Protein AF-Q36098-F1 (afdb_monomer_lite)

Radius of gyration: 18.79 Å; chains: 1; bounding box: 52×43×44 Å

Structure (mmCIF, N/CA/C/O backbone):
data_AF-Q36098-F1
#
_entry.id   AF-Q36098-F1
#
loop_
_atom_site.group_PDB
_atom_site.id
_atom_site.type_symbol
_atom_site.label_atom_id
_atom_site.label_alt_id
_atom_site.label_comp_id
_atom_site.label_asym_id
_atom_site.label_entity_id
_atom_site.label_seq_id
_atom_site.pdbx_PDB_ins_code
_atom_site.Cartn_x
_atom_site.Cartn_y
_atom_site.Cartn_z
_atom_site.occupancy
_atom_site.B_iso_or_equiv
_atom_site.auth_seq_id
_atom_site.auth_comp_id
_atom_site.auth_asym_id
_atom_site.auth_atom_id
_atom_site.pdbx_PDB_model_num
ATOM 1 N N . MET A 1 1 ? -21.310 -20.542 -1.373 1.00 37.91 1 MET A N 1
ATOM 2 C CA . MET A 1 1 ? -20.532 -21.434 -2.268 1.00 37.91 1 MET A CA 1
ATOM 3 C C . MET A 1 1 ? -19.854 -20.695 -3.423 1.00 37.91 1 MET A C 1
ATOM 5 O O . MET A 1 1 ? -18.689 -20.958 -3.661 1.00 37.91 1 MET A O 1
ATOM 9 N N . ARG A 1 2 ? -20.505 -19.760 -4.141 1.00 36.66 2 ARG A N 1
ATOM 10 C CA . ARG A 1 2 ? -19.834 -19.037 -5.248 1.00 36.66 2 ARG A CA 1
ATOM 11 C C . ARG A 1 2 ? -18.663 -18.152 -4.777 1.00 36.66 2 ARG A C 1
ATOM 13 O O . ARG A 1 2 ? -17.597 -18.217 -5.377 1.00 36.66 2 ARG A O 1
ATOM 20 N N . ASN A 1 3 ? -18.827 -17.457 -3.644 1.00 48.59 3 ASN A N 1
ATOM 21 C CA . ASN A 1 3 ? -17.755 -16.649 -3.041 1.00 48.59 3 ASN A CA 1
ATOM 22 C C . ASN A 1 3 ? -16.550 -17.489 -2.597 1.00 48.59 3 ASN A C 1
ATOM 24 O O . ASN A 1 3 ? -15.427 -17.031 -2.738 1.00 48.59 3 ASN A O 1
ATOM 28 N N . SER A 1 4 ? -16.756 -18.731 -2.135 1.00 49.78 4 SER A N 1
ATOM 29 C CA . SER A 1 4 ? -15.646 -19.572 -1.663 1.00 49.78 4 SER A CA 1
ATOM 30 C C . SER A 1 4 ? -14.775 -20.096 -2.802 1.00 49.78 4 SER A C 1
ATOM 32 O O . SER A 1 4 ? -13.579 -20.260 -2.625 1.00 49.78 4 SER A O 1
ATOM 34 N N . ALA A 1 5 ? -15.350 -20.359 -3.981 1.00 45.09 5 ALA A N 1
ATOM 35 C CA . ALA A 1 5 ? -14.567 -20.787 -5.139 1.00 45.09 5 ALA A CA 1
ATOM 36 C C . ALA A 1 5 ? -13.733 -19.632 -5.716 1.00 45.09 5 ALA A C 1
ATOM 38 O O . ALA A 1 5 ? -12.584 -19.834 -6.090 1.00 45.09 5 ALA A O 1
ATOM 39 N N . GLN A 1 6 ? -14.291 -18.416 -5.762 1.00 54.50 6 GLN A N 1
ATOM 40 C CA . GLN A 1 6 ? -13.547 -17.232 -6.197 1.00 54.50 6 GLN A CA 1
ATOM 41 C C . GLN A 1 6 ? -12.467 -16.832 -5.192 1.00 54.50 6 GLN A C 1
ATOM 43 O O . GLN A 1 6 ? -11.347 -16.569 -5.618 1.00 54.50 6 GLN A O 1
ATOM 48 N N . SER A 1 7 ? -12.755 -16.844 -3.886 1.00 55.69 7 SER A N 1
ATOM 49 C CA . SER A 1 7 ? -11.728 -16.603 -2.866 1.00 55.69 7 SER A CA 1
ATOM 50 C C . SER A 1 7 ? -10.633 -17.672 -2.910 1.00 55.69 7 SER A C 1
ATOM 52 O O . SER A 1 7 ? -9.458 -17.340 -2.824 1.00 55.69 7 SER A O 1
ATOM 54 N N . TYR A 1 8 ? -10.993 -18.936 -3.156 1.00 52.97 8 TYR A N 1
ATOM 55 C CA . TYR A 1 8 ? -10.031 -20.021 -3.348 1.00 52.97 8 TYR A CA 1
ATOM 56 C C . TYR A 1 8 ? -9.161 -19.834 -4.599 1.00 52.97 8 TYR A C 1
ATOM 58 O O . TYR A 1 8 ? -7.962 -20.065 -4.536 1.00 52.97 8 TYR A O 1
ATOM 66 N N . LEU A 1 9 ? -9.721 -19.370 -5.721 1.00 54.81 9 LEU A N 1
ATOM 67 C CA . LEU A 1 9 ? -8.935 -19.051 -6.921 1.00 54.81 9 LEU A CA 1
ATOM 68 C C . LEU A 1 9 ? -8.009 -17.850 -6.705 1.00 54.81 9 LEU A C 1
ATOM 70 O O . LEU A 1 9 ? -6.859 -17.896 -7.131 1.00 54.81 9 LEU A O 1
ATOM 74 N N . LYS A 1 10 ? -8.480 -16.797 -6.017 1.00 60.25 10 LYS A N 1
ATOM 75 C CA . LYS A 1 10 ? -7.626 -15.670 -5.601 1.00 60.25 10 LYS A CA 1
ATOM 76 C C . LYS A 1 10 ? -6.470 -16.179 -4.743 1.00 60.25 10 LYS A C 1
ATOM 78 O O . LYS A 1 10 ? -5.326 -15.830 -5.004 1.00 60.25 10 LYS A O 1
ATOM 83 N N . TYR A 1 11 ? -6.768 -17.061 -3.792 1.00 56.31 11 TYR A N 1
ATOM 84 C CA . TYR A 1 11 ? -5.776 -17.695 -2.940 1.00 56.31 11 TYR A CA 1
ATOM 85 C C . TYR A 1 11 ? -4.783 -18.547 -3.740 1.00 56.31 11 TYR A C 1
ATOM 87 O O . TYR A 1 11 ? -3.589 -18.350 -3.588 1.00 56.31 11 TYR A O 1
ATOM 95 N N . ILE A 1 12 ? -5.233 -19.404 -4.665 1.00 56.78 12 ILE A N 1
ATOM 96 C CA . ILE A 1 12 ? -4.338 -20.162 -5.558 1.00 56.78 12 ILE A CA 1
ATOM 97 C C . ILE A 1 12 ? -3.439 -19.229 -6.372 1.00 56.78 12 ILE A C 1
ATOM 99 O O . ILE A 1 12 ? -2.263 -19.525 -6.528 1.00 56.78 12 ILE A O 1
ATOM 103 N N . ASN A 1 13 ? -3.953 -18.109 -6.884 1.00 58.84 13 ASN A N 1
ATOM 104 C CA . ASN A 1 13 ? -3.118 -17.161 -7.621 1.00 58.84 13 ASN A CA 1
ATOM 105 C C . ASN A 1 13 ? -2.030 -16.566 -6.723 1.00 58.84 13 ASN A C 1
ATOM 107 O O . ASN A 1 13 ? -0.883 -16.499 -7.145 1.00 58.84 13 ASN A O 1
ATOM 111 N N . ILE A 1 14 ? -2.370 -16.208 -5.481 1.00 58.03 14 ILE A N 1
ATOM 112 C CA . ILE A 1 14 ? -1.394 -15.767 -4.477 1.00 58.03 14 ILE A CA 1
ATOM 113 C C . ILE A 1 14 ? -0.353 -16.869 -4.234 1.00 58.03 14 ILE A C 1
ATOM 115 O O . ILE A 1 14 ? 0.840 -16.595 -4.320 1.00 58.03 14 ILE A O 1
ATOM 119 N N . ILE A 1 15 ? -0.786 -18.120 -4.019 1.00 57.53 15 ILE A N 1
ATOM 120 C CA . ILE A 1 15 ? 0.105 -19.282 -3.863 1.00 57.53 15 ILE A CA 1
ATOM 121 C C . ILE A 1 15 ? 1.027 -19.423 -5.068 1.00 57.53 15 ILE A C 1
ATOM 123 O O . ILE A 1 15 ? 2.227 -19.538 -4.884 1.00 57.53 15 ILE A O 1
ATOM 127 N N . ASN A 1 16 ? 0.499 -19.385 -6.288 1.00 60.78 16 ASN A N 1
ATOM 128 C CA . ASN A 1 16 ? 1.289 -19.557 -7.501 1.00 60.78 16 ASN A CA 1
ATOM 129 C C . ASN A 1 16 ? 2.314 -18.432 -7.665 1.00 60.78 16 ASN A C 1
ATOM 131 O O . ASN A 1 16 ? 3.429 -18.701 -8.099 1.00 60.78 16 ASN A O 1
ATOM 135 N N . ILE A 1 17 ? 1.969 -17.188 -7.312 1.00 60.25 17 ILE A N 1
ATOM 136 C CA . ILE A 1 17 ? 2.922 -16.068 -7.315 1.00 60.25 17 ILE A CA 1
ATOM 137 C C . ILE A 1 17 ? 4.014 -16.323 -6.274 1.00 60.25 17 ILE A C 1
ATOM 139 O O . ILE A 1 17 ? 5.191 -16.204 -6.599 1.00 60.25 17 ILE A O 1
ATOM 143 N N . PHE A 1 18 ? 3.653 -16.736 -5.055 1.00 55.62 18 PHE A N 1
ATOM 144 C CA . PHE A 1 18 ? 4.621 -17.085 -4.015 1.00 55.62 18 PHE A CA 1
ATOM 145 C C . PHE A 1 18 ? 5.501 -18.270 -4.403 1.00 55.62 18 PHE A C 1
ATOM 147 O O . PHE A 1 18 ? 6.708 -18.189 -4.231 1.00 55.62 18 PHE A O 1
ATOM 154 N N . GLU A 1 19 ? 4.938 -19.342 -4.955 1.00 58.62 19 GLU A N 1
ATOM 155 C CA . GLU A 1 19 ? 5.681 -20.489 -5.472 1.00 58.62 19 GLU A CA 1
ATOM 156 C C . GLU A 1 19 ? 6.579 -20.067 -6.627 1.00 58.62 19 GLU A C 1
ATOM 158 O O . GLU A 1 19 ? 7.712 -20.513 -6.692 1.00 58.62 19 GLU A O 1
ATOM 163 N N . THR A 1 20 ? 6.133 -19.168 -7.505 1.00 60.75 20 THR A N 1
ATOM 164 C CA . THR A 1 20 ? 6.956 -18.647 -8.602 1.00 60.75 20 THR A CA 1
ATOM 165 C C . THR A 1 20 ? 8.104 -17.796 -8.071 1.00 60.75 20 THR A C 1
ATOM 167 O O . THR A 1 20 ? 9.236 -17.970 -8.510 1.00 60.75 20 THR A O 1
ATOM 170 N N . LEU A 1 21 ? 7.854 -16.925 -7.090 1.00 57.50 21 LEU A N 1
ATOM 171 C CA . LEU A 1 21 ? 8.885 -16.129 -6.421 1.00 57.50 21 LEU A CA 1
ATOM 172 C C . LEU A 1 21 ? 9.840 -17.006 -5.610 1.00 57.50 21 LEU A C 1
ATOM 174 O O . LEU A 1 21 ? 11.042 -16.763 -5.622 1.00 57.50 21 LEU A O 1
ATOM 178 N N . TYR A 1 22 ? 9.328 -18.050 -4.960 1.00 55.41 22 TYR A N 1
ATOM 179 C CA . TYR A 1 22 ? 10.108 -19.043 -4.232 1.00 55.41 22 TYR A CA 1
ATOM 180 C C . TYR A 1 22 ? 10.933 -19.923 -5.172 1.00 55.41 22 TYR A C 1
ATOM 182 O O . TYR A 1 22 ? 12.083 -20.227 -4.880 1.00 55.41 22 TYR A O 1
ATOM 190 N N . LEU A 1 23 ? 10.382 -20.322 -6.316 1.00 56.22 23 LEU A N 1
ATOM 191 C CA . LEU A 1 23 ? 11.093 -21.087 -7.332 1.00 56.22 23 LEU A CA 1
ATOM 192 C C . LEU A 1 23 ? 12.179 -20.219 -7.953 1.00 56.22 23 LEU A C 1
ATOM 194 O O . LEU A 1 23 ? 13.334 -20.632 -7.943 1.00 56.22 23 LEU A O 1
ATOM 198 N N . PHE A 1 24 ? 11.843 -18.993 -8.362 1.00 56.66 24 PHE A N 1
ATOM 199 C CA . PHE A 1 24 ? 12.802 -17.985 -8.810 1.00 56.66 24 PHE A CA 1
ATOM 200 C C . PHE A 1 24 ? 13.899 -17.741 -7.763 1.00 56.66 24 PHE A C 1
ATOM 202 O O . PHE A 1 24 ? 15.071 -17.663 -8.114 1.00 56.66 24 PHE A O 1
ATOM 209 N N . TYR A 1 25 ? 13.546 -17.705 -6.475 1.00 51.19 25 TYR A N 1
ATOM 210 C CA . TYR A 1 25 ? 14.482 -17.673 -5.351 1.00 51.19 25 TYR A CA 1
ATOM 211 C C . TYR A 1 25 ? 15.373 -18.926 -5.323 1.00 51.19 25 TYR A C 1
ATOM 213 O O . TYR A 1 25 ? 16.594 -18.811 -5.335 1.00 51.19 25 TYR A O 1
ATOM 221 N N . SER A 1 26 ? 14.781 -20.122 -5.340 1.00 51.00 26 SER A N 1
ATOM 222 C CA . SER A 1 26 ? 15.478 -21.401 -5.165 1.00 51.00 26 SER A CA 1
ATOM 223 C C . SER A 1 26 ? 16.404 -21.752 -6.328 1.00 51.00 26 SER A C 1
ATOM 225 O O . SER A 1 26 ? 17.427 -22.392 -6.118 1.00 51.00 26 SER A O 1
ATOM 227 N N . THR A 1 27 ? 16.065 -21.328 -7.549 1.00 52.78 27 THR A N 1
ATOM 228 C CA . THR A 1 27 ? 16.856 -21.606 -8.753 1.00 52.78 27 THR A CA 1
ATOM 229 C C . THR A 1 27 ? 17.731 -20.427 -9.158 1.00 52.78 27 THR A C 1
ATOM 231 O O . THR A 1 27 ? 18.776 -20.623 -9.769 1.00 52.78 27 THR A O 1
ATOM 234 N N . GLY A 1 28 ? 17.290 -19.200 -8.874 1.00 50.88 28 GLY A N 1
ATOM 235 C CA . GLY A 1 28 ? 17.916 -17.974 -9.355 1.00 50.88 28 GLY A CA 1
ATOM 236 C C . GLY A 1 28 ? 18.929 -17.370 -8.389 1.00 50.88 28 GLY A C 1
ATOM 237 O O . GLY A 1 28 ? 19.893 -16.777 -8.860 1.00 50.88 28 GLY A O 1
ATOM 238 N N . LEU A 1 29 ? 18.795 -17.521 -7.065 1.00 46.91 29 LEU A N 1
ATOM 239 C CA . LEU A 1 29 ? 19.729 -16.849 -6.145 1.00 46.91 29 LEU A CA 1
ATOM 240 C C . LEU A 1 29 ? 21.148 -17.396 -6.176 1.00 46.91 29 LEU A C 1
ATOM 242 O O . LEU A 1 29 ? 22.077 -16.610 -6.023 1.00 46.91 29 LEU A O 1
ATOM 246 N N . ASP A 1 30 ? 21.331 -18.687 -6.445 1.00 47.03 30 ASP A N 1
ATOM 247 C CA . ASP A 1 30 ? 22.678 -19.227 -6.660 1.00 47.03 30 ASP A CA 1
ATOM 248 C C . ASP A 1 30 ? 23.335 -18.617 -7.912 1.00 47.03 30 ASP A C 1
ATOM 250 O O . ASP A 1 30 ? 24.557 -18.52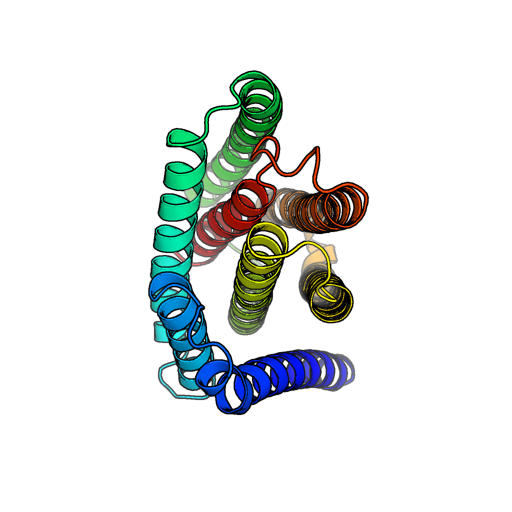9 -7.988 1.00 47.03 30 ASP A O 1
ATOM 254 N N . THR A 1 31 ? 22.540 -18.131 -8.874 1.00 46.56 31 THR A N 1
ATOM 255 C CA . THR A 1 31 ? 23.042 -17.379 -10.040 1.00 46.56 31 THR A CA 1
ATOM 256 C C . THR A 1 31 ? 23.162 -15.873 -9.790 1.00 46.56 31 THR A C 1
ATOM 258 O O . THR A 1 31 ? 23.778 -15.166 -10.583 1.00 46.56 31 THR A O 1
ATOM 261 N N . LEU A 1 32 ? 22.599 -15.373 -8.687 1.00 45.69 32 LEU A N 1
ATOM 262 C CA . LEU A 1 32 ? 22.567 -13.960 -8.315 1.00 45.69 32 LEU A CA 1
ATOM 263 C C . LEU A 1 32 ? 23.505 -13.719 -7.129 1.00 45.69 32 LEU A C 1
ATOM 265 O O . LEU A 1 32 ? 23.097 -13.203 -6.088 1.00 45.69 32 LEU A O 1
ATOM 269 N N . GLU A 1 33 ? 24.781 -14.064 -7.318 1.00 48.41 33 GLU A N 1
ATOM 270 C CA . GLU A 1 33 ? 25.899 -13.834 -6.382 1.00 48.41 33 GLU A CA 1
ATOM 271 C C . GLU A 1 33 ? 26.011 -12.363 -5.913 1.00 48.41 33 GLU A C 1
ATOM 273 O O . GLU A 1 33 ? 26.719 -12.061 -4.955 1.00 48.41 33 GLU A O 1
ATOM 278 N N . TYR A 1 34 ? 25.286 -11.457 -6.577 1.00 47.62 34 TYR A N 1
ATOM 279 C CA . TYR A 1 34 ? 25.317 -10.011 -6.406 1.00 47.62 34 TYR A CA 1
ATOM 280 C C . TYR A 1 34 ? 24.088 -9.410 -5.697 1.00 47.62 34 TYR A C 1
ATOM 282 O O . TYR A 1 34 ? 24.039 -8.204 -5.492 1.00 47.62 34 TYR A O 1
ATOM 290 N N . ILE A 1 35 ? 23.097 -10.210 -5.277 1.00 50.28 35 ILE A N 1
ATOM 291 C CA . ILE A 1 35 ? 22.011 -9.666 -4.446 1.00 50.28 35 ILE A CA 1
ATOM 292 C C . ILE A 1 35 ? 22.592 -9.287 -3.080 1.00 50.28 35 ILE A C 1
ATOM 294 O O . ILE A 1 35 ? 23.080 -10.160 -2.355 1.00 50.28 35 ILE A O 1
ATOM 298 N N . ASP A 1 36 ? 22.512 -8.001 -2.709 1.00 57.25 36 ASP A N 1
ATOM 299 C CA . ASP A 1 36 ? 22.915 -7.551 -1.373 1.00 57.25 36 ASP A CA 1
ATOM 300 C C . ASP A 1 36 ? 22.227 -8.426 -0.311 1.00 57.25 36 ASP A C 1
ATOM 302 O O . ASP A 1 36 ? 21.029 -8.721 -0.371 1.00 57.25 36 ASP A O 1
ATOM 306 N N . SER A 1 37 ? 23.024 -8.873 0.660 1.00 60.25 37 SER A N 1
ATOM 307 C CA . SER A 1 37 ? 22.631 -9.715 1.789 1.00 60.25 37 SER A CA 1
ATOM 308 C C . SER A 1 37 ? 21.296 -9.304 2.420 1.00 60.25 37 SER A C 1
ATOM 310 O O . SER A 1 37 ? 20.520 -10.167 2.833 1.00 60.25 37 SER A O 1
ATOM 312 N N . THR A 1 38 ? 20.999 -8.004 2.430 1.00 57.69 38 THR A N 1
ATOM 313 C CA . THR A 1 38 ? 19.737 -7.428 2.892 1.00 57.69 38 THR A CA 1
ATOM 314 C C . THR A 1 38 ? 18.533 -7.962 2.101 1.00 57.69 38 THR A C 1
ATOM 316 O O . THR A 1 38 ? 17.617 -8.526 2.697 1.00 57.69 38 THR A O 1
ATOM 319 N N . TYR A 1 39 ? 18.553 -7.886 0.767 1.00 59.66 39 TYR A N 1
ATOM 320 C CA . TYR A 1 39 ? 17.477 -8.378 -0.108 1.00 59.66 39 TYR A CA 1
ATOM 321 C C . TYR A 1 39 ? 17.302 -9.890 -0.030 1.00 59.66 39 TYR A C 1
ATOM 323 O O . TYR A 1 39 ? 16.176 -10.386 0.026 1.00 59.66 39 TYR A O 1
ATOM 331 N N . LYS A 1 40 ? 18.411 -10.637 0.024 1.00 61.50 40 LYS A N 1
ATOM 332 C CA . LYS A 1 40 ? 18.358 -12.092 0.200 1.00 61.50 40 LYS A CA 1
ATOM 333 C C . LYS A 1 40 ? 17.656 -12.458 1.507 1.00 61.50 40 LYS A C 1
ATOM 335 O O . LYS A 1 40 ? 16.782 -13.324 1.504 1.00 61.50 40 LYS A O 1
ATOM 340 N N . ASN A 1 41 ? 18.017 -11.792 2.605 1.00 63.66 41 ASN A N 1
ATOM 341 C CA . ASN A 1 41 ? 17.363 -11.993 3.894 1.00 63.66 41 ASN A CA 1
ATOM 342 C C . ASN A 1 41 ? 15.877 -11.625 3.825 1.00 63.66 41 ASN A C 1
ATOM 344 O O . ASN A 1 41 ? 15.060 -12.381 4.341 1.00 63.66 41 ASN A O 1
ATOM 348 N N . PHE A 1 42 ? 15.510 -10.547 3.126 1.00 64.81 42 PHE A N 1
ATOM 349 C CA . PHE A 1 42 ? 14.106 -10.169 2.959 1.00 64.81 42 PHE A CA 1
ATOM 350 C C . PHE A 1 42 ? 13.284 -11.243 2.256 1.00 64.81 42 PHE A C 1
ATOM 352 O O . PHE A 1 42 ? 12.264 -11.668 2.796 1.00 64.81 42 PHE A O 1
ATOM 359 N N . ILE A 1 43 ? 13.739 -11.745 1.104 1.00 63.84 43 ILE A N 1
ATOM 360 C CA . ILE A 1 43 ? 12.996 -12.790 0.387 1.00 63.84 43 ILE A CA 1
ATOM 361 C C . ILE A 1 43 ? 12.847 -14.042 1.269 1.00 63.84 43 ILE A C 1
ATOM 363 O O . ILE A 1 43 ? 11.762 -14.616 1.334 1.00 63.84 43 ILE A O 1
ATOM 367 N N . ILE A 1 44 ? 13.896 -14.430 2.009 1.00 66.69 44 ILE A N 1
ATOM 368 C CA . ILE A 1 44 ? 13.843 -15.562 2.953 1.00 66.69 44 ILE A CA 1
ATOM 369 C C . ILE A 1 44 ? 12.780 -15.346 4.031 1.00 66.69 44 ILE A C 1
ATOM 371 O O . ILE A 1 44 ? 11.981 -16.245 4.288 1.00 66.69 44 ILE A O 1
ATOM 375 N N . MET A 1 45 ? 12.776 -14.177 4.674 1.00 65.94 45 MET A N 1
ATOM 376 C CA . MET A 1 45 ? 11.841 -13.876 5.760 1.00 65.94 45 MET A CA 1
ATOM 377 C C . MET A 1 45 ? 10.391 -13.947 5.285 1.00 65.94 45 MET A C 1
ATOM 379 O O . MET A 1 45 ? 9.538 -14.510 5.962 1.00 65.94 45 MET A O 1
ATOM 383 N N . TYR A 1 46 ? 10.109 -13.465 4.081 1.00 64.81 46 TYR A N 1
ATOM 384 C CA . TYR A 1 46 ? 8.753 -13.502 3.552 1.00 64.81 46 TYR A CA 1
ATOM 385 C C . TYR A 1 46 ? 8.301 -14.886 3.084 1.00 64.81 46 TYR A C 1
ATOM 387 O O . TYR A 1 46 ? 7.149 -15.265 3.295 1.00 64.81 46 TYR A O 1
ATOM 395 N N . VAL A 1 47 ? 9.213 -15.686 2.527 1.00 66.56 47 VAL A N 1
ATOM 396 C CA . VAL A 1 47 ? 8.951 -17.109 2.278 1.00 66.56 47 VAL A CA 1
ATOM 397 C C . VAL A 1 47 ? 8.628 -17.827 3.593 1.00 66.56 47 VAL A C 1
ATOM 399 O O . VAL A 1 47 ? 7.664 -18.590 3.653 1.00 66.56 47 VAL A O 1
ATOM 402 N N . ASN A 1 48 ? 9.383 -17.560 4.663 1.00 69.44 48 ASN A N 1
ATOM 403 C CA . ASN A 1 48 ? 9.121 -18.142 5.982 1.00 69.44 48 ASN A CA 1
ATOM 404 C C . ASN A 1 48 ? 7.756 -17.718 6.534 1.00 69.44 48 ASN A C 1
ATOM 406 O O . ASN A 1 48 ? 7.012 -18.564 7.031 1.00 69.44 48 ASN A O 1
ATOM 410 N N . GLN A 1 49 ? 7.389 -16.444 6.388 1.00 66.31 49 GLN A N 1
ATOM 411 C CA . GLN A 1 49 ? 6.078 -15.942 6.784 1.00 66.31 49 GLN A CA 1
ATOM 412 C C . GLN A 1 49 ? 4.939 -16.685 6.067 1.00 66.31 49 GLN A C 1
ATOM 414 O O . GLN A 1 49 ? 3.978 -17.114 6.712 1.00 66.31 49 GLN A O 1
ATOM 419 N N . TYR A 1 50 ? 5.056 -16.881 4.752 1.00 67.31 50 TYR A N 1
ATOM 420 C CA . TYR A 1 50 ? 4.074 -17.635 3.972 1.00 67.31 50 TYR A CA 1
ATOM 421 C C . TYR A 1 50 ? 3.968 -19.094 4.451 1.00 67.31 50 TYR A C 1
ATOM 423 O O . TYR A 1 50 ? 2.868 -19.622 4.633 1.00 67.31 50 TYR A O 1
ATOM 431 N N . LEU A 1 51 ? 5.104 -19.737 4.747 1.00 70.44 51 LEU A N 1
ATOM 432 C CA . LEU A 1 51 ? 5.117 -21.084 5.321 1.00 70.44 51 LEU A CA 1
ATOM 433 C C . LEU A 1 51 ? 4.418 -21.131 6.687 1.00 70.44 51 LEU A C 1
ATOM 435 O O . LEU A 1 51 ? 3.682 -22.079 6.955 1.00 70.44 51 LEU A O 1
ATOM 439 N N . LEU A 1 52 ? 4.588 -20.111 7.537 1.00 70.38 52 LEU A N 1
ATOM 440 C CA . LEU A 1 52 ? 3.889 -20.019 8.822 1.00 70.38 52 LEU A CA 1
ATOM 441 C C . LEU A 1 52 ? 2.374 -19.873 8.648 1.00 70.38 52 LEU A C 1
ATOM 443 O O . LEU A 1 52 ? 1.626 -20.475 9.425 1.00 70.38 52 LEU A O 1
ATOM 447 N N . TYR A 1 53 ? 1.916 -19.137 7.633 1.00 67.94 53 TYR A N 1
ATOM 448 C CA . TYR A 1 53 ? 0.490 -18.953 7.353 1.00 67.94 53 TYR A CA 1
ATOM 449 C C . TYR A 1 53 ? -0.236 -20.279 7.052 1.00 67.94 53 TYR A C 1
ATOM 451 O O . TYR A 1 53 ? -1.376 -20.477 7.475 1.00 67.94 53 TYR A O 1
ATOM 459 N N . GLY A 1 54 ? 0.447 -21.242 6.424 1.00 69.00 54 GLY A N 1
ATOM 460 C CA . GLY A 1 54 ? -0.074 -22.597 6.198 1.00 69.00 54 GLY A CA 1
ATOM 461 C C . GLY A 1 54 ? -0.175 -23.480 7.454 1.00 69.00 54 GLY A C 1
ATOM 462 O O . GLY A 1 54 ? -0.627 -24.623 7.366 1.00 69.00 54 GLY A O 1
ATOM 463 N N . THR A 1 55 ? 0.244 -22.993 8.626 1.00 77.25 55 THR A N 1
ATOM 464 C CA . THR A 1 55 ? 0.341 -23.783 9.866 1.00 77.25 55 THR A CA 1
ATOM 465 C C . THR A 1 55 ? -0.550 -23.246 10.990 1.00 77.25 55 THR A C 1
ATOM 467 O O . THR A 1 55 ? -1.219 -22.219 10.878 1.00 77.25 55 THR A O 1
ATOM 470 N N . THR A 1 56 ? -0.523 -23.916 12.147 1.00 78.06 56 THR A N 1
ATOM 471 C CA . THR A 1 56 ? -1.162 -23.425 13.380 1.00 78.06 56 THR A CA 1
ATOM 472 C C . THR A 1 56 ? -0.560 -22.113 13.896 1.00 78.06 56 THR A C 1
ATOM 474 O O . THR A 1 56 ? -1.166 -21.468 14.747 1.00 78.06 56 THR A O 1
ATOM 477 N N . LEU A 1 57 ? 0.617 -21.713 13.401 1.00 78.81 57 LEU A N 1
ATOM 478 C CA . LEU A 1 57 ? 1.302 -20.470 13.758 1.00 78.81 57 LEU A CA 1
ATOM 479 C C . LEU A 1 57 ? 0.943 -19.299 12.833 1.00 78.81 57 LEU A C 1
ATOM 481 O O . LEU A 1 57 ? 1.620 -18.279 12.873 1.00 78.81 57 LEU A O 1
ATOM 485 N N . LYS A 1 58 ? -0.133 -19.383 12.044 1.00 76.19 58 LYS A N 1
ATOM 486 C CA . LYS A 1 58 ? -0.513 -18.299 11.126 1.00 76.19 58 LYS A CA 1
ATOM 487 C C . LYS A 1 58 ? -0.678 -16.921 11.770 1.00 76.19 58 LYS A C 1
ATOM 489 O O . LYS A 1 58 ? -0.398 -15.919 11.144 1.00 76.19 58 LYS A O 1
ATOM 494 N N . TYR A 1 59 ? -1.075 -16.832 13.036 1.00 74.81 59 TYR A N 1
ATOM 495 C CA . TYR A 1 59 ? -1.147 -15.531 13.715 1.00 74.81 59 TYR A CA 1
ATOM 496 C C . TYR A 1 59 ? 0.235 -14.952 14.048 1.00 74.81 59 TYR A C 1
ATOM 498 O O . TYR A 1 59 ? 0.378 -13.739 14.165 1.00 74.81 59 TYR A O 1
ATOM 506 N N . LEU A 1 60 ? 1.260 -15.802 14.178 1.00 78.31 60 LEU A N 1
ATOM 507 C CA . LEU A 1 60 ? 2.647 -15.367 14.338 1.00 78.31 60 LEU A CA 1
ATOM 508 C C . LEU A 1 60 ? 3.188 -14.753 13.040 1.00 78.31 60 LEU A C 1
ATOM 510 O O . LEU A 1 60 ? 3.989 -13.824 13.118 1.00 78.31 60 LEU A O 1
ATOM 514 N N . SER A 1 61 ? 2.709 -15.210 11.874 1.00 73.88 61 SER A N 1
ATOM 515 C CA . SER A 1 61 ? 3.113 -14.657 10.574 1.00 73.88 61 SER A CA 1
ATOM 516 C C . SER A 1 61 ? 2.791 -13.160 10.470 1.00 73.88 61 SER A C 1
ATOM 518 O O . SER A 1 61 ? 3.564 -12.407 9.890 1.00 73.88 61 SER A O 1
ATOM 520 N N . VAL A 1 62 ? 1.725 -12.694 11.133 1.00 73.19 62 VAL A N 1
ATOM 521 C CA . VAL A 1 62 ? 1.375 -11.263 11.238 1.00 73.19 62 VAL A CA 1
ATOM 522 C C . VAL A 1 62 ? 2.415 -10.468 12.024 1.00 73.19 62 VAL A C 1
ATOM 524 O O . VAL A 1 62 ? 2.746 -9.341 11.667 1.00 73.19 62 VAL A O 1
ATOM 527 N N . GLY A 1 63 ? 2.933 -11.034 13.115 1.00 76.88 63 GLY A N 1
ATOM 528 C CA . GLY A 1 63 ? 3.978 -10.380 13.900 1.00 76.88 63 GLY A CA 1
ATOM 529 C C . GLY A 1 63 ? 5.273 -10.247 13.102 1.00 76.88 63 GLY A C 1
ATOM 530 O O . GLY A 1 63 ? 5.898 -9.189 13.113 1.00 76.88 63 GLY A O 1
ATOM 531 N N . GLU A 1 64 ? 5.644 -11.299 12.371 1.00 76.69 64 GLU A N 1
ATOM 532 C CA . GLU A 1 64 ? 6.799 -11.284 11.469 1.00 76.69 64 GLU A CA 1
ATOM 533 C C . GLU A 1 64 ? 6.608 -10.279 10.327 1.00 76.69 64 GLU A C 1
ATOM 535 O O . GLU A 1 64 ? 7.491 -9.455 10.099 1.00 76.69 64 GLU A O 1
ATOM 540 N N . PHE A 1 65 ? 5.424 -10.258 9.703 1.00 75.56 65 PHE A N 1
ATOM 541 C CA . PHE A 1 65 ? 5.043 -9.256 8.707 1.00 75.56 65 PHE A CA 1
ATOM 542 C C . PHE A 1 65 ? 5.310 -7.837 9.202 1.00 75.56 65 PHE A C 1
ATOM 544 O O . PHE A 1 65 ? 6.024 -7.078 8.554 1.00 75.56 65 PHE A O 1
ATOM 551 N N . PHE A 1 66 ? 4.791 -7.491 10.383 1.00 82.75 66 PHE A N 1
ATOM 552 C CA . PHE A 1 66 ? 4.925 -6.143 10.931 1.00 82.75 66 PHE A CA 1
ATOM 553 C C . PHE A 1 66 ? 6.384 -5.759 11.191 1.00 82.75 66 PHE A C 1
ATOM 555 O O . PHE A 1 66 ? 6.784 -4.630 10.905 1.00 82.75 66 PHE A O 1
ATOM 562 N N . MET A 1 67 ? 7.194 -6.689 11.705 1.00 81.06 67 MET A N 1
ATOM 563 C CA . MET A 1 67 ? 8.620 -6.446 11.939 1.00 81.06 67 MET A CA 1
ATOM 564 C C . MET A 1 67 ? 9.403 -6.279 10.631 1.00 81.06 67 MET A C 1
ATOM 566 O O . MET A 1 67 ? 10.314 -5.445 10.566 1.00 81.06 67 MET A O 1
ATOM 570 N N . ASN A 1 68 ? 9.033 -7.029 9.592 1.00 75.94 68 ASN A N 1
ATOM 571 C CA . ASN A 1 68 ? 9.648 -6.954 8.269 1.00 75.94 68 ASN A CA 1
ATOM 572 C C . ASN A 1 68 ? 9.336 -5.625 7.595 1.00 75.94 68 ASN A C 1
ATOM 574 O O . ASN A 1 68 ? 10.260 -4.890 7.250 1.00 75.94 68 ASN A O 1
ATOM 578 N N . SER A 1 69 ? 8.053 -5.275 7.490 1.00 82.62 69 SER A N 1
ATOM 579 C CA . SER A 1 69 ? 7.614 -4.014 6.894 1.00 82.62 69 SER A CA 1
ATOM 580 C C . SER A 1 69 ? 8.214 -2.809 7.621 1.00 82.62 69 SER A C 1
ATOM 582 O O . SER A 1 69 ? 8.663 -1.870 6.971 1.00 82.62 69 SER A O 1
ATOM 584 N N . LEU A 1 70 ? 8.319 -2.845 8.958 1.00 85.00 70 LEU A N 1
ATOM 585 C CA . LEU A 1 70 ? 8.968 -1.773 9.718 1.00 85.00 70 LEU A CA 1
ATOM 586 C C . LEU A 1 70 ? 10.459 -1.645 9.371 1.00 85.00 70 LEU A C 1
ATOM 588 O O . LEU A 1 70 ? 10.959 -0.539 9.173 1.00 85.00 70 LEU A O 1
ATOM 592 N N . THR A 1 71 ? 11.176 -2.767 9.304 1.00 82.19 71 THR A N 1
ATOM 593 C CA . THR A 1 71 ? 12.614 -2.782 8.997 1.00 82.19 71 THR A CA 1
ATOM 594 C C . THR A 1 71 ? 12.881 -2.283 7.578 1.00 82.19 71 THR A C 1
ATOM 596 O O . THR A 1 71 ? 13.798 -1.488 7.367 1.00 82.19 71 THR A O 1
ATOM 599 N N . ILE A 1 72 ? 12.062 -2.709 6.615 1.00 78.50 72 ILE A N 1
ATOM 600 C CA . ILE A 1 72 ? 12.173 -2.288 5.216 1.00 78.50 72 ILE A CA 1
ATOM 601 C C . ILE A 1 72 ? 11.856 -0.806 5.088 1.00 78.50 72 ILE A C 1
ATOM 603 O O . ILE A 1 72 ? 12.657 -0.071 4.522 1.00 78.50 72 ILE A O 1
ATOM 607 N N . PHE A 1 73 ? 10.770 -0.341 5.704 1.00 83.56 73 PHE A N 1
ATOM 608 C CA . PHE A 1 73 ? 10.434 1.075 5.715 1.00 83.56 73 PHE A CA 1
ATOM 609 C C . PHE A 1 73 ? 11.579 1.930 6.282 1.00 83.56 73 PHE A C 1
ATOM 611 O O . PHE A 1 73 ? 11.964 2.928 5.676 1.00 83.56 73 PHE A O 1
ATOM 618 N N . ILE A 1 74 ? 12.192 1.516 7.399 1.00 84.38 74 ILE A N 1
ATOM 619 C CA . ILE A 1 74 ? 13.359 2.208 7.973 1.00 84.38 74 ILE A CA 1
ATOM 620 C C . ILE A 1 74 ? 14.541 2.222 6.995 1.00 84.38 74 ILE A C 1
ATOM 622 O O . ILE A 1 74 ? 15.200 3.254 6.850 1.00 84.38 74 ILE A O 1
ATOM 626 N N . ASN A 1 75 ? 14.815 1.108 6.315 1.00 79.44 75 ASN A N 1
ATOM 627 C CA . ASN A 1 75 ? 15.886 1.037 5.322 1.00 79.44 75 ASN A CA 1
ATOM 628 C C . ASN A 1 75 ? 15.613 1.941 4.112 1.00 79.44 75 ASN A C 1
ATOM 630 O O . ASN A 1 75 ? 16.529 2.634 3.678 1.00 79.44 75 ASN A O 1
ATOM 634 N N . SER A 1 76 ? 14.372 2.022 3.631 1.00 78.75 76 SER A N 1
ATOM 635 C CA . SER A 1 76 ? 13.984 2.930 2.544 1.00 78.75 76 SER A CA 1
ATOM 636 C C . SER A 1 76 ? 14.104 4.402 2.951 1.00 78.75 76 SER A C 1
ATOM 638 O O . SER A 1 76 ? 14.574 5.230 2.174 1.00 78.75 76 SER A O 1
ATOM 640 N N . ILE A 1 77 ? 13.755 4.751 4.195 1.00 78.69 77 ILE A N 1
ATOM 641 C CA . ILE A 1 77 ? 13.998 6.102 4.727 1.00 78.69 77 ILE A CA 1
ATOM 642 C C . ILE A 1 77 ? 15.499 6.400 4.794 1.00 78.69 77 ILE A C 1
ATOM 644 O O . ILE A 1 77 ? 15.930 7.492 4.421 1.00 78.69 77 ILE A O 1
ATOM 648 N N . ARG A 1 78 ? 16.310 5.438 5.246 1.00 79.62 78 ARG A N 1
ATOM 649 C CA . ARG A 1 78 ? 17.769 5.585 5.268 1.00 79.62 78 ARG A CA 1
ATOM 650 C C . ARG A 1 78 ? 18.330 5.804 3.862 1.00 79.62 78 ARG A C 1
ATOM 652 O O . ARG A 1 78 ? 19.205 6.652 3.719 1.00 79.62 78 ARG A O 1
ATOM 659 N N . GLU A 1 79 ? 17.829 5.080 2.864 1.00 71.88 79 GLU A N 1
ATOM 660 C CA . GLU A 1 79 ? 18.230 5.224 1.460 1.00 71.88 79 GLU A CA 1
ATOM 661 C C . GLU A 1 79 ? 17.980 6.653 0.954 1.00 71.88 79 GLU A C 1
ATOM 663 O O . GLU A 1 79 ? 18.901 7.275 0.421 1.00 71.88 79 GLU A O 1
ATOM 668 N N . ILE A 1 80 ? 16.802 7.230 1.242 1.00 70.81 80 ILE A N 1
ATOM 669 C CA . ILE A 1 80 ? 16.516 8.647 0.945 1.00 70.81 80 ILE A CA 1
ATOM 670 C C . ILE A 1 80 ? 17.532 9.569 1.620 1.00 70.81 80 ILE A C 1
ATOM 672 O O . ILE A 1 80 ? 18.045 10.498 1.002 1.00 70.81 80 ILE A O 1
ATOM 676 N N . MET A 1 81 ? 17.811 9.348 2.908 1.00 72.06 81 MET A N 1
ATOM 677 C CA . MET A 1 81 ? 18.672 10.244 3.686 1.00 72.06 81 MET A CA 1
ATOM 678 C C . MET A 1 81 ? 20.122 10.275 3.194 1.00 72.06 81 MET A C 1
ATOM 680 O O . MET A 1 81 ? 20.821 11.257 3.440 1.00 72.06 81 MET A O 1
ATOM 684 N N . THR A 1 82 ? 20.591 9.206 2.550 1.00 69.38 82 THR A N 1
ATOM 685 C CA . THR A 1 82 ? 21.950 9.128 1.997 1.00 69.38 82 THR A CA 1
ATOM 686 C C . THR A 1 82 ? 22.065 9.649 0.568 1.00 69.38 82 THR A C 1
ATOM 688 O O . THR A 1 82 ? 23.184 9.832 0.093 1.00 69.38 82 THR A O 1
ATOM 691 N N . SER A 1 83 ? 20.941 9.897 -0.101 1.00 64.38 83 SER A N 1
ATOM 692 C CA . SER A 1 83 ? 20.915 10.307 -1.499 1.00 64.38 83 SER A CA 1
ATOM 693 C C . SER A 1 83 ? 21.210 11.801 -1.689 1.00 64.38 83 SER A C 1
ATOM 695 O O . SER A 1 83 ? 20.982 12.634 -0.809 1.00 64.38 83 SER A O 1
ATOM 697 N N . THR A 1 84 ? 21.750 12.156 -2.856 1.00 63.31 84 THR A N 1
ATOM 698 C CA . THR A 1 84 ? 22.286 13.502 -3.137 1.00 63.31 84 THR A CA 1
ATOM 699 C C . THR A 1 84 ? 21.261 14.501 -3.706 1.00 63.31 84 THR A C 1
ATOM 701 O O . THR A 1 84 ? 21.515 15.710 -3.726 1.00 63.31 84 THR A O 1
ATOM 704 N N . THR A 1 85 ? 20.077 14.050 -4.127 1.00 64.94 85 THR A N 1
ATOM 705 C CA . THR A 1 85 ? 19.158 14.788 -5.018 1.00 64.94 85 THR A CA 1
ATOM 706 C C . THR A 1 85 ? 17.999 15.503 -4.301 1.00 64.94 85 THR A C 1
ATOM 708 O O . THR A 1 85 ? 16.831 15.142 -4.390 1.00 64.94 85 THR A O 1
ATOM 711 N N . MET A 1 86 ? 18.283 16.608 -3.607 1.00 61.28 86 MET A N 1
ATOM 712 C CA . MET A 1 86 ? 17.333 17.240 -2.663 1.00 61.28 86 MET A CA 1
ATOM 713 C C . MET A 1 86 ? 15.961 17.700 -3.219 1.00 61.28 86 MET A C 1
ATOM 715 O O . MET A 1 86 ? 14.996 17.760 -2.457 1.00 61.28 86 MET A O 1
ATOM 719 N N . VAL A 1 87 ? 15.843 18.084 -4.498 1.00 63.94 87 VAL A N 1
ATOM 720 C CA . VAL A 1 87 ? 14.641 18.790 -5.006 1.00 63.94 87 VAL A CA 1
ATOM 721 C C . VAL A 1 87 ? 13.453 17.851 -5.232 1.00 63.94 87 VAL A C 1
ATOM 723 O O . VAL A 1 87 ? 12.349 18.149 -4.771 1.00 63.94 87 VAL A O 1
ATOM 726 N N . MET A 1 88 ? 13.661 16.713 -5.899 1.00 64.62 88 MET A N 1
ATOM 727 C CA . MET A 1 88 ? 12.591 15.736 -6.138 1.00 64.62 88 MET A CA 1
ATOM 728 C C . MET A 1 88 ? 12.149 15.071 -4.829 1.00 64.62 88 MET A C 1
ATOM 730 O O . MET A 1 88 ? 10.947 14.920 -4.601 1.00 64.62 88 MET A O 1
ATOM 734 N N . TYR A 1 89 ? 13.078 14.841 -3.891 1.00 68.38 89 TYR A N 1
ATOM 735 C CA . TYR A 1 89 ? 12.738 14.436 -2.525 1.00 68.38 89 TYR A CA 1
ATOM 736 C C . TYR A 1 89 ? 11.901 15.460 -1.775 1.00 68.38 89 TYR A C 1
ATOM 738 O O . TYR A 1 89 ? 11.018 15.068 -1.020 1.00 68.38 89 TYR A O 1
ATOM 746 N N . ALA A 1 90 ? 12.134 16.761 -1.958 1.00 73.62 90 ALA A N 1
ATOM 747 C CA . ALA A 1 90 ? 11.298 17.767 -1.314 1.00 73.62 90 ALA A CA 1
ATOM 748 C C . ALA A 1 90 ? 9.853 17.682 -1.827 1.00 73.62 90 ALA A C 1
ATOM 750 O O . ALA A 1 90 ? 8.921 17.694 -1.027 1.00 73.62 90 ALA A O 1
ATOM 751 N N . ILE A 1 91 ? 9.652 17.540 -3.141 1.00 78.62 91 ILE A N 1
ATOM 752 C CA . ILE A 1 91 ? 8.313 17.417 -3.738 1.00 78.62 91 ILE A CA 1
ATOM 753 C C . ILE A 1 91 ? 7.637 16.121 -3.283 1.00 78.62 91 ILE A C 1
ATOM 755 O O . ILE A 1 91 ? 6.512 16.153 -2.780 1.00 78.62 91 ILE A O 1
ATOM 759 N N . PHE A 1 92 ? 8.326 14.989 -3.415 1.00 79.06 92 PHE A N 1
ATOM 760 C CA . PHE A 1 92 ? 7.772 13.686 -3.066 1.00 79.06 92 PHE A CA 1
ATOM 761 C C . PHE A 1 92 ? 7.580 13.520 -1.558 1.00 79.06 92 PHE A C 1
ATOM 763 O O . PHE A 1 92 ? 6.555 13.019 -1.106 1.00 79.06 92 PHE A O 1
ATOM 770 N N . GLY A 1 93 ? 8.513 14.038 -0.764 1.00 81.56 93 GLY A N 1
ATOM 771 C CA . GLY A 1 93 ? 8.413 14.109 0.687 1.00 81.56 93 GLY A CA 1
ATOM 772 C C . GLY A 1 93 ? 7.248 14.984 1.144 1.00 81.56 93 GLY A C 1
ATOM 773 O O . GLY A 1 9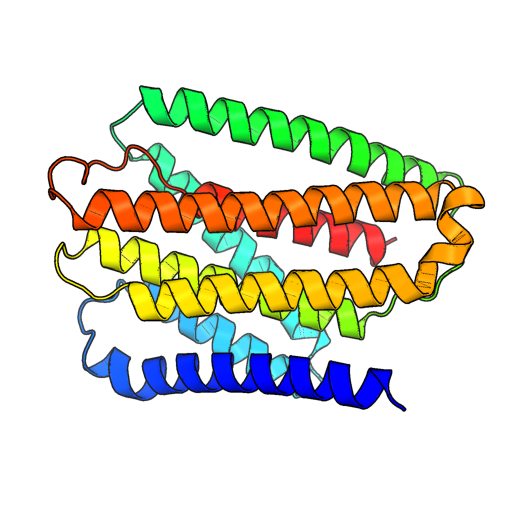3 ? 6.517 14.582 2.044 1.00 81.56 93 GLY A O 1
ATOM 774 N N . MET A 1 94 ? 7.002 16.134 0.501 1.00 85.31 94 MET A N 1
ATOM 775 C CA . MET A 1 94 ? 5.802 16.942 0.761 1.00 85.31 94 MET A CA 1
ATOM 776 C C . MET A 1 94 ? 4.519 16.186 0.402 1.00 85.31 94 MET A C 1
ATOM 778 O O . MET A 1 94 ? 3.537 16.283 1.137 1.00 85.31 94 MET A O 1
ATOM 782 N N . PHE A 1 95 ? 4.526 15.422 -0.693 1.00 88.12 95 PHE A N 1
ATOM 783 C CA . PHE A 1 95 ? 3.388 14.600 -1.096 1.00 88.12 95 PHE A CA 1
ATOM 784 C C . PHE A 1 95 ? 3.096 13.499 -0.066 1.00 88.12 95 PHE A C 1
ATOM 786 O O . PHE A 1 95 ? 1.994 13.469 0.482 1.00 88.12 95 PHE A O 1
ATOM 793 N N . ILE A 1 96 ? 4.096 12.688 0.299 1.00 89.12 96 ILE A N 1
ATOM 794 C CA . ILE A 1 96 ? 3.990 11.670 1.360 1.00 89.12 96 ILE A CA 1
ATOM 795 C C . ILE A 1 96 ? 3.531 12.308 2.673 1.00 89.12 96 ILE A C 1
ATOM 797 O O . ILE A 1 96 ? 2.608 11.818 3.317 1.00 89.12 96 ILE A O 1
ATOM 801 N N . PHE A 1 97 ? 4.126 13.435 3.067 1.00 89.31 97 PHE A N 1
ATOM 802 C CA . PHE A 1 97 ? 3.740 14.137 4.287 1.00 89.31 97 PHE A CA 1
ATOM 803 C C . PHE A 1 97 ? 2.275 14.586 4.252 1.00 89.31 97 PHE A C 1
ATOM 805 O O . PHE A 1 97 ? 1.559 14.440 5.243 1.00 89.31 97 PHE A O 1
ATOM 812 N N . SER A 1 98 ? 1.801 15.084 3.108 1.00 94.31 98 SER A N 1
ATOM 813 C CA . SER A 1 98 ? 0.395 15.449 2.940 1.00 94.31 98 SER A CA 1
ATOM 814 C C . SER A 1 98 ? -0.534 14.245 3.125 1.00 94.31 98 SER A C 1
ATOM 816 O O . SER A 1 98 ? -1.549 14.356 3.811 1.00 94.31 98 SER A O 1
ATOM 818 N N . GLU A 1 99 ? -0.158 13.071 2.614 1.00 94.69 99 GLU A N 1
ATOM 819 C CA . GLU A 1 99 ? -0.934 11.843 2.780 1.00 94.69 99 GLU A CA 1
ATOM 820 C C . GLU A 1 99 ? -0.896 11.314 4.214 1.00 94.69 99 GLU A C 1
ATOM 822 O O . GLU A 1 99 ? -1.932 10.891 4.727 1.00 94.69 99 GLU A O 1
ATOM 827 N N . ILE A 1 100 ? 0.245 11.416 4.905 1.00 94.38 100 ILE A N 1
ATOM 828 C CA . ILE A 1 100 ? 0.344 11.116 6.342 1.00 94.38 100 ILE A CA 1
ATOM 829 C C . ILE A 1 100 ? -0.691 11.933 7.116 1.00 94.38 100 ILE A C 1
ATOM 831 O O . ILE A 1 100 ? -1.390 11.379 7.967 1.00 94.38 100 ILE A O 1
ATOM 835 N N . LEU A 1 101 ? -0.834 13.230 6.826 1.00 96.62 101 LEU A N 1
ATOM 836 C CA . LEU A 1 101 ? -1.823 14.084 7.491 1.00 96.62 101 LEU A CA 1
ATOM 837 C C . LEU A 1 101 ? -3.264 13.661 7.172 1.00 96.62 101 LEU A C 1
ATOM 839 O O . LEU A 1 101 ? -4.111 13.633 8.072 1.00 96.62 101 LEU A O 1
ATOM 843 N N . VAL A 1 102 ? -3.543 13.300 5.916 1.00 96.31 102 VAL A N 1
ATOM 844 C CA . VAL A 1 102 ? -4.861 12.805 5.490 1.00 96.31 102 VAL A CA 1
ATOM 845 C C . VAL A 1 102 ? -5.208 11.502 6.215 1.00 96.31 102 VAL A C 1
ATOM 847 O O . VAL A 1 102 ? -6.247 11.434 6.876 1.00 96.31 102 VAL A O 1
ATOM 850 N N . PHE A 1 103 ? -4.330 10.494 6.175 1.00 97.44 103 PHE A N 1
ATOM 851 C CA . PHE A 1 103 ? -4.534 9.229 6.881 1.00 97.44 103 PHE A CA 1
ATOM 852 C C . PHE A 1 103 ? -4.659 9.435 8.388 1.00 97.44 103 PHE A C 1
ATOM 854 O O . PHE A 1 103 ? -5.601 8.922 8.985 1.00 97.44 103 PHE A O 1
ATOM 861 N N . SER A 1 104 ? -3.784 10.238 9.001 1.00 95.50 104 SER A N 1
ATOM 862 C CA . SER A 1 104 ? -3.828 10.526 10.441 1.00 95.50 104 SER A CA 1
ATOM 863 C C . SER A 1 104 ? -5.176 11.109 10.865 1.00 95.50 104 SER A C 1
ATOM 865 O O . SER A 1 104 ? -5.721 10.717 11.895 1.00 95.50 104 SER A O 1
ATOM 867 N N . THR A 1 105 ? -5.750 11.999 10.052 1.00 95.75 105 THR A N 1
ATOM 868 C CA . THR A 1 105 ? -7.057 12.616 10.319 1.00 95.75 105 THR A CA 1
ATOM 869 C C . THR A 1 105 ? -8.176 11.574 10.349 1.00 95.75 105 THR A C 1
ATOM 871 O O . THR A 1 105 ? -8.976 11.540 11.288 1.00 95.75 105 THR A O 1
ATOM 874 N N . PHE A 1 106 ? -8.234 10.690 9.350 1.00 94.94 106 PHE A N 1
ATOM 875 C CA . PHE A 1 106 ? -9.272 9.661 9.291 1.00 94.94 106 PHE A CA 1
ATOM 876 C C . PHE A 1 106 ? -9.045 8.530 10.303 1.00 94.94 106 PHE A C 1
ATOM 878 O O . PHE A 1 106 ? -10.014 8.054 10.896 1.00 94.94 106 PHE A O 1
ATOM 885 N N . ILE A 1 107 ? -7.789 8.142 10.551 1.00 93.62 107 ILE A N 1
ATOM 886 C CA . ILE A 1 107 ? -7.409 7.143 11.561 1.00 93.62 107 ILE A CA 1
ATOM 887 C C . ILE A 1 107 ? -7.827 7.640 12.941 1.00 93.62 107 ILE A C 1
ATOM 889 O O . ILE A 1 107 ? -8.492 6.914 13.680 1.00 93.62 107 ILE A O 1
ATOM 893 N N . TRP A 1 108 ? -7.516 8.898 13.266 1.00 92.94 108 TRP A N 1
ATOM 894 C CA . TRP A 1 108 ? -7.944 9.520 14.515 1.00 92.94 108 TRP A CA 1
ATOM 895 C C . TRP A 1 108 ? -9.469 9.556 14.643 1.00 92.94 108 TRP A C 1
ATOM 897 O O . TRP A 1 108 ? -10.004 9.228 15.700 1.00 92.94 108 TRP A O 1
ATOM 907 N N . GLY A 1 109 ? -10.183 9.899 13.569 1.00 91.19 109 GLY A N 1
ATOM 908 C CA . GLY A 1 109 ? -11.645 9.902 13.575 1.00 91.19 109 GLY A CA 1
ATOM 909 C C . GLY A 1 109 ? -12.247 8.518 13.845 1.00 91.19 109 GLY A C 1
ATOM 910 O O . GLY A 1 109 ? -13.123 8.397 14.703 1.00 91.19 109 GLY A O 1
ATOM 911 N N . TYR A 1 110 ? -11.743 7.465 13.194 1.00 89.88 110 TYR A N 1
ATOM 912 C CA . TYR A 1 110 ? -12.178 6.091 13.470 1.00 89.88 110 TYR A CA 1
ATOM 913 C C . TYR A 1 110 ? -11.830 5.669 14.902 1.00 89.88 110 TYR A C 1
ATOM 915 O O . TYR A 1 110 ? -12.676 5.116 15.603 1.00 89.88 110 TYR A O 1
ATOM 923 N N . PHE A 1 111 ? -10.615 5.968 15.367 1.00 89.44 111 PHE A N 1
ATOM 924 C CA . PHE A 1 111 ? -10.177 5.659 16.727 1.00 89.44 111 PHE A CA 1
ATOM 925 C C . PHE A 1 111 ? -11.064 6.333 17.780 1.00 89.44 111 PHE A C 1
ATOM 927 O O . PHE A 1 111 ? -11.550 5.674 18.697 1.00 89.44 111 PHE A O 1
ATOM 934 N N . HIS A 1 112 ? -11.366 7.620 17.611 1.00 89.12 112 HIS A N 1
ATOM 935 C CA . HIS A 1 112 ? -12.261 8.361 18.495 1.00 89.12 112 HIS A CA 1
ATOM 936 C C . HIS A 1 112 ? -13.691 7.789 18.497 1.00 89.12 112 HIS A C 1
ATOM 938 O O . HIS A 1 112 ? -14.322 7.665 19.553 1.00 89.12 112 HIS A O 1
ATOM 944 N N . LEU A 1 113 ? -14.215 7.397 17.330 1.00 86.44 113 LEU A N 1
ATOM 945 C CA . LEU A 1 113 ? -15.509 6.713 17.247 1.00 86.44 113 LEU A CA 1
ATOM 946 C C . LEU A 1 113 ? -15.484 5.376 17.980 1.00 86.44 113 LEU A C 1
ATOM 948 O O . LEU A 1 113 ? -16.429 5.061 18.693 1.00 86.44 113 LEU A O 1
ATOM 952 N N . ARG A 1 114 ? -14.391 4.622 17.870 1.00 83.50 114 ARG A N 1
ATOM 953 C CA . ARG A 1 114 ? -14.264 3.329 18.535 1.00 83.50 114 ARG A CA 1
ATOM 954 C C . ARG A 1 114 ? -14.151 3.449 20.056 1.00 83.50 114 ARG A C 1
ATOM 956 O O . ARG A 1 114 ? -14.744 2.644 20.766 1.00 83.50 114 ARG A O 1
ATOM 963 N N . LEU A 1 115 ? -13.475 4.488 20.556 1.00 85.81 115 LEU A N 1
ATOM 964 C CA . LEU A 1 115 ? -13.428 4.811 21.989 1.00 85.81 115 LEU A CA 1
ATOM 965 C C . LEU A 1 115 ? -14.794 5.236 22.555 1.00 85.81 115 LEU A C 1
ATOM 967 O O . LEU A 1 115 ? -15.060 5.018 23.734 1.00 85.81 115 LEU A O 1
ATOM 971 N N . SER A 1 116 ? -15.650 5.857 21.737 1.00 84.00 116 SER A N 1
ATOM 972 C CA . SER A 1 116 ? -16.971 6.342 22.168 1.00 84.00 116 SER A CA 1
ATOM 973 C C . SER A 1 116 ? -18.104 5.337 21.943 1.00 84.00 116 SER A C 1
ATOM 975 O O . SER A 1 116 ? -19.078 5.339 22.696 1.00 84.00 116 SER A O 1
ATOM 977 N N . ASN A 1 117 ? -17.992 4.472 20.935 1.00 72.31 117 ASN A N 1
ATOM 978 C CA . ASN A 1 117 ? -18.969 3.441 20.617 1.00 72.31 117 ASN A CA 1
ATOM 979 C C . ASN A 1 117 ? -18.257 2.147 20.176 1.00 72.31 117 ASN A C 1
ATOM 981 O O . ASN A 1 117 ? -17.946 1.987 18.994 1.00 72.31 117 ASN A O 1
ATOM 985 N N . PRO A 1 118 ? -18.003 1.206 21.103 1.00 64.81 118 PRO A N 1
ATOM 986 C CA . PRO A 1 118 ? -17.200 0.019 20.819 1.00 64.81 118 PRO A CA 1
ATOM 987 C C . PRO A 1 118 ? -17.949 -1.047 20.008 1.00 64.81 118 PRO A C 1
ATOM 989 O O . PRO A 1 118 ? -17.357 -2.070 19.665 1.00 64.81 118 PRO A O 1
ATOM 992 N N . ILE A 1 119 ? -19.245 -0.859 19.724 1.00 63.03 119 ILE A N 1
ATOM 993 C CA . ILE A 1 119 ? -20.057 -1.874 19.052 1.00 63.03 119 ILE A CA 1
ATOM 994 C C . ILE A 1 119 ? -19.695 -1.908 17.566 1.00 63.03 119 ILE A C 1
ATOM 996 O O . ILE A 1 119 ? -20.274 -1.206 16.735 1.00 63.03 119 ILE A O 1
ATOM 1000 N N . LEU A 1 120 ? -18.751 -2.781 17.235 1.00 62.25 120 LEU A N 1
ATOM 1001 C CA . LEU A 1 120 ? -18.511 -3.209 15.871 1.00 62.25 120 LEU A CA 1
ATOM 1002 C C . LEU A 1 120 ? -19.576 -4.241 15.494 1.00 62.25 120 LEU A C 1
ATOM 1004 O O . LEU A 1 120 ? -19.616 -5.337 16.044 1.00 62.25 120 LEU A O 1
ATOM 1008 N N . LEU A 1 121 ? -20.483 -3.864 14.595 1.00 57.38 121 LEU A N 1
ATOM 1009 C CA . LEU A 1 121 ? -21.629 -4.707 14.237 1.00 57.38 121 LEU A CA 1
ATOM 1010 C C . LEU A 1 121 ? -21.310 -5.777 13.194 1.00 57.38 121 LEU A C 1
ATOM 1012 O O . LEU A 1 121 ? -22.073 -6.730 13.058 1.00 57.38 121 LEU A O 1
ATOM 1016 N N . ALA A 1 122 ? -20.216 -5.613 12.455 1.00 61.44 122 ALA A N 1
ATOM 1017 C CA . ALA A 1 122 ? -19.767 -6.588 11.476 1.00 61.44 122 ALA A CA 1
ATOM 1018 C C . ALA A 1 122 ? -18.643 -7.430 12.080 1.00 61.44 122 ALA A C 1
ATOM 1020 O O . ALA A 1 122 ? -17.648 -6.885 12.557 1.00 61.44 122 ALA A O 1
ATOM 1021 N N . GLU A 1 123 ? -18.795 -8.753 12.044 1.00 65.75 123 GLU A N 1
ATOM 1022 C CA . GLU A 1 123 ? -17.690 -9.666 12.322 1.00 65.75 123 GLU A CA 1
ATOM 1023 C C . GLU A 1 123 ? -16.565 -9.370 11.325 1.00 65.75 123 GLU A C 1
ATOM 1025 O O . GLU A 1 123 ? -16.735 -9.539 10.116 1.00 65.75 123 GLU A O 1
ATOM 1030 N N . LEU A 1 124 ? -15.429 -8.875 11.821 1.00 73.00 124 LEU A N 1
ATOM 1031 C CA . LEU A 1 124 ? -14.259 -8.669 10.976 1.00 73.00 124 LEU A CA 1
ATOM 1032 C C . LEU A 1 124 ? -13.766 -10.023 10.480 1.00 73.00 124 LEU A C 1
ATOM 1034 O O . LEU A 1 124 ? -13.497 -10.935 11.266 1.00 73.00 124 LEU A O 1
ATOM 1038 N N . ASN A 1 125 ? -13.598 -10.128 9.169 1.00 79.81 125 ASN A N 1
ATOM 1039 C CA . ASN A 1 125 ? -13.110 -11.330 8.524 1.00 79.81 125 ASN A CA 1
ATOM 1040 C C . ASN A 1 125 ? -11.589 -11.441 8.677 1.00 79.81 125 ASN A C 1
ATOM 1042 O O . ASN A 1 125 ? -10.850 -11.154 7.743 1.00 79.81 125 ASN A O 1
ATOM 1046 N N . VAL A 1 126 ? -11.116 -11.850 9.860 1.00 80.62 126 VAL A N 1
ATOM 1047 C CA . VAL A 1 126 ? -9.678 -11.974 10.183 1.00 80.62 126 VAL A CA 1
ATOM 1048 C C . VAL A 1 126 ? -8.900 -12.653 9.051 1.00 80.62 126 VAL A C 1
ATOM 1050 O O . VAL A 1 126 ? -7.838 -12.179 8.668 1.00 80.62 126 VAL A O 1
ATOM 1053 N N . GLU A 1 127 ? -9.455 -13.720 8.473 1.00 78.00 127 GLU A N 1
ATOM 1054 C CA . GLU A 1 127 ? -8.815 -14.476 7.398 1.00 78.00 127 GLU A CA 1
ATOM 1055 C C . GLU A 1 127 ? -8.575 -13.629 6.137 1.00 78.00 127 GLU A C 1
ATOM 1057 O O . GLU A 1 127 ? -7.493 -13.703 5.560 1.00 78.00 127 GLU A O 1
ATOM 1062 N N . ALA A 1 128 ? -9.525 -12.777 5.737 1.00 80.69 128 ALA A N 1
ATOM 1063 C CA . ALA A 1 128 ? -9.330 -11.871 4.603 1.00 80.69 128 ALA A CA 1
ATOM 1064 C C . ALA A 1 128 ? -8.220 -10.845 4.863 1.00 80.69 128 ALA A C 1
ATOM 1066 O O . ALA A 1 128 ? -7.435 -10.567 3.963 1.00 80.69 128 ALA A O 1
ATOM 1067 N N . TYR A 1 129 ? -8.091 -10.318 6.084 1.00 82.00 129 TYR A N 1
ATOM 1068 C CA . TYR A 1 129 ? -7.026 -9.355 6.399 1.00 82.00 129 TYR A CA 1
ATOM 1069 C C . TYR A 1 129 ? -5.649 -10.002 6.460 1.00 82.00 129 TYR A C 1
ATOM 1071 O O . TYR A 1 129 ? -4.672 -9.358 6.082 1.00 82.00 129 TYR A O 1
ATOM 1079 N N . LEU A 1 130 ? -5.559 -11.265 6.888 1.00 79.25 130 LEU A N 1
ATOM 1080 C CA . LEU A 1 130 ? -4.315 -12.026 6.772 1.00 79.25 130 LEU A CA 1
ATOM 1081 C C . LEU A 1 130 ? -3.918 -12.175 5.299 1.00 79.25 130 LEU A C 1
ATOM 1083 O O . LEU A 1 130 ? -2.800 -11.827 4.938 1.00 79.25 130 LEU A O 1
ATOM 1087 N N . GLN A 1 131 ? -4.863 -12.566 4.437 1.00 78.62 131 GLN A N 1
ATOM 1088 C CA . GLN A 1 131 ? -4.618 -12.686 2.996 1.00 78.62 131 GLN A CA 1
ATOM 1089 C C . GLN A 1 131 ? -4.212 -11.354 2.362 1.00 78.62 131 GLN A C 1
ATOM 1091 O O . GLN A 1 131 ? -3.266 -11.311 1.585 1.00 78.62 131 GLN A O 1
ATOM 1096 N N . ILE A 1 132 ? -4.894 -10.256 2.700 1.00 84.81 132 ILE A N 1
ATOM 1097 C CA . ILE A 1 132 ? -4.543 -8.920 2.201 1.00 84.81 132 ILE A CA 1
ATOM 1098 C C . ILE A 1 132 ? -3.138 -8.516 2.671 1.00 84.81 132 ILE A C 1
ATOM 1100 O O . ILE A 1 132 ? -2.362 -7.980 1.881 1.00 84.81 132 ILE A O 1
ATOM 1104 N N . SER A 1 133 ? -2.792 -8.801 3.931 1.00 83.56 133 SER A N 1
ATOM 1105 C CA . SER A 1 133 ? -1.459 -8.516 4.476 1.00 83.56 133 SER A CA 1
ATOM 1106 C C . SER A 1 133 ? -0.375 -9.285 3.726 1.00 83.56 133 SER A C 1
ATOM 1108 O O . SER A 1 133 ? 0.627 -8.693 3.334 1.00 83.56 133 SER A O 1
ATOM 1110 N N . ASP A 1 134 ? -0.601 -10.572 3.454 1.00 77.50 134 ASP A N 1
ATOM 1111 C CA . ASP A 1 134 ? 0.326 -11.397 2.679 1.00 77.50 134 ASP A CA 1
ATOM 1112 C C . ASP A 1 134 ? 0.452 -10.911 1.222 1.00 77.50 134 ASP A C 1
ATOM 1114 O O . ASP A 1 134 ? 1.548 -10.917 0.671 1.00 77.50 134 ASP A O 1
ATOM 1118 N N . VAL A 1 135 ? -0.628 -10.419 0.606 1.00 82.44 135 VAL A N 1
ATOM 1119 C CA . VAL A 1 135 ? -0.607 -9.848 -0.757 1.00 82.44 135 VAL A CA 1
ATOM 1120 C C . VAL A 1 135 ? 0.238 -8.576 -0.832 1.00 82.44 135 VAL A C 1
ATOM 1122 O O . VAL A 1 135 ? 1.080 -8.447 -1.722 1.00 82.44 135 VAL A O 1
ATOM 1125 N N . LEU A 1 136 ? 0.026 -7.625 0.084 1.00 87.00 136 LEU A N 1
ATOM 1126 C CA . LEU A 1 136 ? 0.782 -6.363 0.104 1.00 87.00 136 LEU A CA 1
ATOM 1127 C C . LEU A 1 136 ? 2.273 -6.609 0.324 1.00 87.00 136 LEU A C 1
ATOM 1129 O O . LEU A 1 136 ? 3.120 -6.015 -0.339 1.00 87.00 136 LEU A O 1
ATOM 1133 N N . ASN A 1 137 ? 2.566 -7.554 1.202 1.00 79.62 137 ASN A N 1
ATOM 1134 C CA . ASN A 1 137 ? 3.896 -8.044 1.479 1.00 79.62 137 ASN A CA 1
ATOM 1135 C C . ASN A 1 137 ? 4.586 -8.633 0.236 1.00 79.62 137 ASN A C 1
ATOM 1137 O O . ASN A 1 137 ? 5.711 -8.241 -0.078 1.00 79.62 137 ASN A O 1
ATOM 1141 N N . THR A 1 138 ? 3.905 -9.495 -0.532 1.00 77.38 138 THR A N 1
ATOM 1142 C CA . THR A 1 138 ? 4.436 -9.969 -1.822 1.00 77.38 138 THR A CA 1
ATOM 1143 C C . THR A 1 138 ? 4.778 -8.798 -2.737 1.00 77.38 138 THR A C 1
ATOM 1145 O O . THR A 1 138 ? 5.821 -8.794 -3.388 1.00 77.38 138 THR A O 1
ATOM 1148 N N . GLY A 1 139 ? 3.914 -7.781 -2.767 1.00 85.88 139 GLY A N 1
ATOM 1149 C CA . GLY A 1 139 ? 4.162 -6.556 -3.514 1.00 85.88 139 GLY A CA 1
ATOM 1150 C C . GLY A 1 139 ? 5.445 -5.851 -3.075 1.00 85.88 139 GLY A C 1
ATOM 1151 O O . GLY A 1 139 ? 6.228 -5.442 -3.922 1.00 85.88 139 GLY A O 1
ATOM 1152 N N . SER A 1 140 ? 5.736 -5.794 -1.778 1.00 84.25 140 SER A 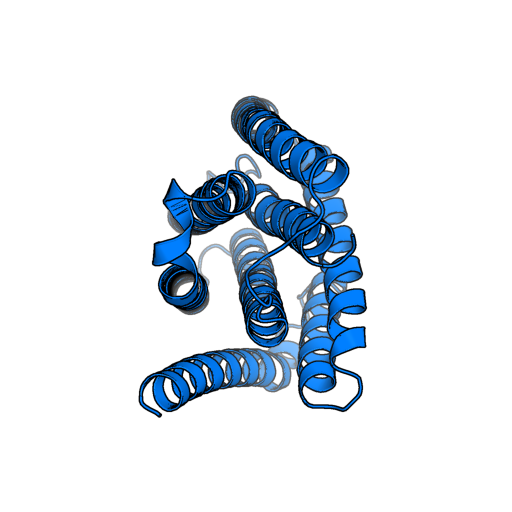N 1
ATOM 1153 C CA . SER A 1 140 ? 6.968 -5.190 -1.252 1.00 84.25 140 SER A CA 1
ATOM 1154 C C . SER A 1 140 ? 8.235 -5.932 -1.645 1.00 84.25 140 SER A C 1
ATOM 1156 O O . SER A 1 140 ? 9.251 -5.298 -1.939 1.00 84.25 140 SER A O 1
ATOM 1158 N N . ILE A 1 141 ? 8.173 -7.262 -1.728 1.00 76.69 141 ILE A N 1
ATOM 1159 C CA . ILE A 1 141 ? 9.261 -8.071 -2.288 1.00 76.69 141 ILE A CA 1
ATOM 1160 C C . ILE A 1 141 ? 9.480 -7.710 -3.751 1.00 76.69 141 ILE A C 1
ATOM 1162 O O . ILE A 1 141 ? 10.611 -7.461 -4.160 1.00 76.69 141 ILE A O 1
ATOM 1166 N N . LEU A 1 142 ? 8.399 -7.676 -4.534 1.00 82.06 142 LEU A N 1
ATOM 1167 C CA . LEU A 1 142 ? 8.455 -7.353 -5.956 1.00 82.06 142 LEU A CA 1
ATOM 1168 C C . LEU A 1 142 ? 9.038 -5.960 -6.178 1.00 82.06 142 LEU A C 1
ATOM 1170 O O . LEU A 1 142 ? 9.961 -5.823 -6.971 1.00 82.06 142 LEU A O 1
ATOM 1174 N N . VAL A 1 143 ? 8.573 -4.952 -5.438 1.00 86.12 143 VAL A N 1
ATOM 1175 C CA . VAL A 1 143 ? 9.104 -3.584 -5.510 1.00 86.12 143 VAL A CA 1
ATOM 1176 C C . VAL A 1 143 ? 10.580 -3.549 -5.137 1.00 86.12 143 VAL A C 1
ATOM 1178 O O . VAL A 1 143 ? 11.371 -2.970 -5.873 1.00 86.12 143 VAL A O 1
ATOM 1181 N N . SER A 1 144 ? 10.980 -4.231 -4.064 1.00 78.19 144 SER A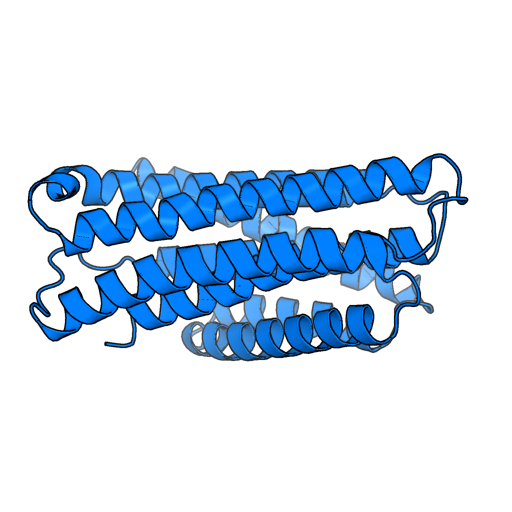 N 1
ATOM 1182 C CA . SER A 1 144 ? 12.389 -4.318 -3.663 1.00 78.19 144 SER A CA 1
ATOM 1183 C C . SER A 1 144 ? 13.261 -4.936 -4.763 1.00 78.19 144 SER A C 1
ATOM 1185 O O . SER A 1 144 ? 14.329 -4.413 -5.072 1.00 78.19 144 SER A O 1
ATOM 1187 N N . ILE A 1 145 ? 12.797 -6.022 -5.396 1.00 76.69 145 ILE A N 1
ATOM 1188 C CA . ILE A 1 145 ? 13.495 -6.664 -6.519 1.00 76.69 145 ILE A CA 1
ATOM 1189 C C . ILE A 1 145 ? 13.564 -5.719 -7.720 1.00 76.69 145 ILE A C 1
ATOM 1191 O O . ILE A 1 145 ? 14.642 -5.555 -8.286 1.00 76.69 145 ILE A O 1
ATOM 1195 N N . ILE A 1 146 ? 12.447 -5.095 -8.104 1.00 80.06 146 ILE A N 1
ATOM 1196 C CA . ILE A 1 146 ? 12.376 -4.166 -9.238 1.00 80.06 146 ILE A CA 1
ATOM 1197 C C . ILE A 1 146 ? 13.377 -3.027 -9.035 1.00 80.06 146 ILE A C 1
ATOM 1199 O O . ILE A 1 146 ? 14.244 -2.825 -9.878 1.00 80.06 146 ILE A O 1
ATOM 1203 N N . LEU A 1 147 ? 13.317 -2.338 -7.895 1.00 78.62 147 LEU A N 1
ATOM 1204 C CA . LEU A 1 147 ? 14.170 -1.182 -7.617 1.00 78.62 147 LEU A CA 1
ATOM 1205 C C . LEU A 1 147 ? 15.649 -1.554 -7.566 1.00 78.62 147 LEU A C 1
ATOM 1207 O O . LEU A 1 147 ? 16.467 -0.874 -8.183 1.00 78.62 147 LEU A O 1
ATOM 1211 N N . HIS A 1 148 ? 15.987 -2.669 -6.917 1.00 74.19 148 HIS A N 1
ATOM 1212 C CA . HIS A 1 148 ? 17.358 -3.165 -6.904 1.00 74.19 148 HIS A CA 1
ATOM 1213 C C . HIS A 1 148 ? 17.866 -3.461 -8.324 1.00 74.19 148 HIS A C 1
ATOM 1215 O O . HIS A 1 148 ? 18.961 -3.043 -8.693 1.00 74.19 148 HIS A O 1
ATOM 1221 N N . ARG A 1 149 ? 17.061 -4.126 -9.164 1.00 73.62 149 ARG A N 1
ATOM 1222 C CA . ARG A 1 149 ? 17.444 -4.468 -10.546 1.00 73.62 149 ARG A CA 1
ATOM 1223 C C . ARG A 1 149 ? 17.599 -3.242 -11.442 1.00 73.62 149 ARG A C 1
ATOM 1225 O O . ARG A 1 149 ? 18.550 -3.196 -12.227 1.00 73.62 149 ARG A O 1
ATOM 1232 N N . VAL A 1 150 ? 16.704 -2.264 -11.295 1.00 73.81 150 VAL A N 1
ATOM 1233 C CA . VAL A 1 150 ? 16.766 -0.967 -11.986 1.00 73.81 150 VAL A CA 1
ATOM 1234 C C . VAL A 1 150 ? 18.057 -0.220 -11.624 1.00 73.81 150 VAL A C 1
ATOM 1236 O O . VAL A 1 150 ? 18.696 0.366 -12.498 1.00 73.81 150 VAL A O 1
ATOM 1239 N N . GLN A 1 151 ? 18.486 -0.280 -10.359 1.00 70.56 151 GLN A N 1
ATOM 1240 C CA . GLN A 1 151 ? 19.736 0.337 -9.903 1.00 70.56 151 GLN A CA 1
ATOM 1241 C C . GLN A 1 151 ? 20.982 -0.381 -10.452 1.00 70.56 151 GLN A C 1
ATOM 1243 O O . GLN A 1 151 ? 21.922 0.270 -10.912 1.00 70.56 151 GLN A O 1
ATOM 1248 N N . GLU A 1 152 ? 21.002 -1.718 -10.443 1.00 66.88 152 GLU A N 1
ATOM 1249 C CA . GLU A 1 152 ? 22.188 -2.490 -10.841 1.00 66.88 152 GLU A CA 1
ATOM 1250 C C . GLU A 1 152 ? 22.467 -2.453 -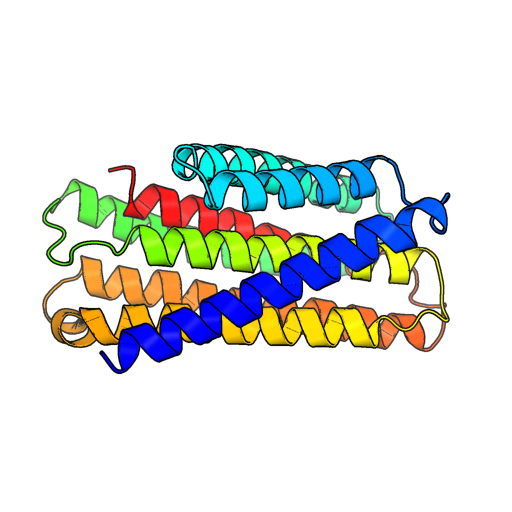12.354 1.00 66.88 152 GLU A C 1
ATOM 1252 O O . GLU A 1 152 ? 23.614 -2.589 -12.788 1.00 66.88 152 GLU A O 1
ATOM 1257 N N . SER A 1 153 ? 21.447 -2.279 -13.203 1.00 58.12 153 SER A N 1
ATOM 1258 C CA . SER A 1 153 ? 21.581 -2.608 -14.628 1.00 58.12 153 SER A CA 1
ATOM 1259 C C . SER A 1 153 ? 20.577 -1.887 -15.534 1.00 58.12 153 SER A C 1
ATOM 1261 O O . SER A 1 153 ? 19.451 -1.634 -15.142 1.00 58.12 153 SER A O 1
ATOM 1263 N N . ALA A 1 154 ? 20.994 -1.510 -16.750 1.00 54.97 154 ALA A N 1
ATOM 1264 C CA . ALA A 1 154 ? 20.144 -0.769 -17.700 1.00 54.97 154 ALA A CA 1
ATOM 1265 C C . ALA A 1 154 ? 19.347 -1.692 -18.638 1.00 54.97 154 ALA A C 1
ATOM 1267 O O . ALA A 1 154 ? 18.457 -1.227 -19.329 1.00 54.97 154 ALA A O 1
ATOM 1268 N N . ASN A 1 155 ? 19.686 -2.985 -18.689 1.00 54.28 155 ASN A N 1
ATOM 1269 C CA . ASN A 1 155 ? 19.216 -3.908 -19.729 1.00 54.28 155 ASN A CA 1
ATOM 1270 C C . ASN A 1 155 ? 18.481 -5.134 -19.166 1.00 54.28 155 ASN A C 1
ATOM 1272 O O . ASN A 1 155 ? 18.451 -6.170 -19.828 1.00 54.28 155 ASN A O 1
ATOM 1276 N N . PHE A 1 156 ? 17.979 -5.082 -17.932 1.00 59.53 156 PHE A N 1
ATOM 1277 C CA . PHE A 1 156 ? 17.246 -6.218 -17.374 1.00 59.53 156 PHE A CA 1
ATOM 1278 C C . PHE A 1 156 ? 15.748 -6.063 -17.580 1.00 59.53 156 PHE A C 1
ATOM 1280 O O . PHE A 1 156 ? 15.190 -5.002 -17.335 1.00 59.53 156 PHE A O 1
ATOM 1287 N N . GLU A 1 157 ? 15.116 -7.167 -17.970 1.00 65.81 157 GLU A N 1
ATOM 1288 C CA . GLU A 1 157 ? 13.670 -7.291 -18.128 1.00 65.81 157 GLU A CA 1
ATOM 1289 C C . GLU A 1 157 ? 13.003 -7.215 -16.745 1.00 65.81 157 GLU A C 1
ATOM 1291 O O . GLU A 1 157 ? 12.851 -8.220 -16.042 1.00 65.81 157 GLU A O 1
ATOM 1296 N N . THR A 1 158 ? 12.645 -6.000 -16.320 1.00 74.44 158 THR A N 1
ATOM 1297 C CA . THR A 1 158 ? 11.816 -5.790 -15.124 1.00 74.44 158 THR A CA 1
ATOM 1298 C C . THR A 1 158 ? 10.336 -6.067 -15.400 1.00 74.44 158 THR A C 1
ATOM 1300 O O . THR A 1 158 ? 9.570 -6.270 -14.455 1.00 74.44 158 THR A O 1
ATOM 1303 N N . ASP A 1 159 ? 9.966 -6.189 -16.681 1.00 80.62 159 ASP A N 1
ATOM 1304 C CA . ASP A 1 159 ? 8.619 -6.452 -17.195 1.00 80.62 159 ASP A CA 1
ATOM 1305 C C . ASP A 1 159 ? 7.894 -7.560 -16.438 1.00 80.62 159 ASP A C 1
ATOM 1307 O O . ASP A 1 159 ? 6.794 -7.344 -15.934 1.00 80.62 159 ASP A O 1
ATOM 1311 N N . PHE A 1 160 ? 8.532 -8.721 -16.267 1.00 81.25 160 PHE A N 1
ATOM 1312 C CA . PHE A 1 160 ? 7.912 -9.837 -15.555 1.00 81.25 160 PHE A CA 1
ATOM 1313 C C . PHE A 1 160 ? 7.517 -9.455 -14.121 1.00 81.25 160 PHE A C 1
ATOM 1315 O O . PHE A 1 160 ? 6.396 -9.722 -13.690 1.00 81.25 160 PHE A O 1
ATOM 1322 N N . PHE A 1 161 ? 8.410 -8.802 -13.373 1.00 80.06 161 PHE A N 1
ATOM 1323 C CA . PHE A 1 161 ? 8.133 -8.401 -11.991 1.00 80.06 161 PHE A CA 1
ATOM 1324 C C . PHE A 1 161 ? 7.101 -7.276 -11.916 1.00 80.06 161 PHE A C 1
ATOM 1326 O O . PHE A 1 161 ? 6.269 -7.276 -11.010 1.00 80.06 161 PHE A O 1
ATOM 1333 N N . MET A 1 162 ? 7.118 -6.350 -12.875 1.00 84.88 162 MET A N 1
ATOM 1334 C CA . MET A 1 162 ? 6.120 -5.290 -13.001 1.00 84.88 162 MET A CA 1
ATOM 1335 C C . MET A 1 162 ? 4.722 -5.852 -13.292 1.00 84.88 162 MET A C 1
ATOM 1337 O O . MET A 1 162 ? 3.744 -5.433 -12.670 1.00 84.88 162 MET A O 1
ATOM 1341 N N . GLU A 1 163 ? 4.617 -6.845 -14.178 1.00 84.75 163 GLU A N 1
ATOM 1342 C CA . GLU A 1 163 ? 3.373 -7.573 -14.440 1.00 84.75 163 GLU A CA 1
ATOM 1343 C C . GLU A 1 163 ? 2.869 -8.291 -13.181 1.00 84.75 163 GLU A C 1
ATOM 1345 O O . GLU A 1 163 ? 1.679 -8.211 -12.858 1.00 84.75 163 GLU A O 1
ATOM 1350 N N . GLN A 1 164 ? 3.765 -8.939 -12.424 1.00 82.81 164 GLN A N 1
ATOM 1351 C CA . GLN A 1 164 ? 3.405 -9.543 -11.138 1.00 82.81 164 GLN A CA 1
ATOM 1352 C C . GLN A 1 164 ? 2.939 -8.489 -10.123 1.00 82.81 164 GLN A C 1
ATOM 1354 O O . GLN A 1 164 ? 1.962 -8.719 -9.412 1.00 82.81 164 GLN A O 1
ATOM 1359 N N . LEU A 1 165 ? 3.584 -7.320 -10.065 1.00 88.06 165 LEU A N 1
ATOM 1360 C CA . LEU A 1 165 ? 3.205 -6.239 -9.151 1.00 88.06 165 LEU A CA 1
ATOM 1361 C C . LEU A 1 165 ? 1.802 -5.705 -9.470 1.00 88.06 165 LEU A C 1
ATOM 1363 O O . LEU A 1 165 ? 0.981 -5.522 -8.568 1.00 88.06 165 LEU A O 1
ATOM 1367 N N . LEU A 1 166 ? 1.493 -5.517 -10.755 1.00 88.38 166 LEU A N 1
ATOM 1368 C CA . LEU A 1 166 ? 0.151 -5.157 -11.214 1.00 88.38 166 LEU A CA 1
ATOM 1369 C C . LEU A 1 166 ? -0.884 -6.215 -10.823 1.00 88.38 166 LEU A C 1
ATOM 1371 O O . LEU A 1 166 ? -1.959 -5.876 -10.321 1.00 88.38 166 LEU A O 1
ATOM 1375 N N . LEU A 1 167 ? -0.562 -7.496 -11.015 1.00 85.69 167 LEU A N 1
ATOM 1376 C CA . LEU A 1 167 ? -1.433 -8.603 -10.629 1.00 85.69 167 LEU A CA 1
ATOM 1377 C C . LEU A 1 167 ? -1.707 -8.611 -9.117 1.00 85.69 167 LEU A C 1
ATOM 1379 O O . LEU A 1 167 ? -2.861 -8.760 -8.711 1.00 85.69 167 LEU A O 1
ATOM 1383 N N . ILE A 1 168 ? -0.684 -8.383 -8.291 1.00 85.06 168 ILE A N 1
ATOM 1384 C CA . ILE A 1 168 ? -0.812 -8.229 -6.835 1.00 85.06 168 ILE A CA 1
ATOM 1385 C C . ILE A 1 168 ? -1.750 -7.069 -6.481 1.00 85.06 168 ILE A C 1
ATOM 1387 O O . ILE A 1 168 ? -2.658 -7.246 -5.664 1.00 85.06 168 ILE A O 1
ATOM 1391 N N . GLY A 1 169 ? -1.620 -5.920 -7.152 1.00 89.19 169 GLY A N 1
ATOM 1392 C CA . GLY A 1 169 ? -2.540 -4.791 -6.993 1.00 89.19 169 GLY A CA 1
ATOM 1393 C C . GLY A 1 169 ? -3.996 -5.155 -7.316 1.00 89.19 169 GLY A C 1
ATOM 1394 O O . GLY A 1 169 ? -4.907 -4.835 -6.549 1.00 89.19 169 GLY A O 1
ATOM 1395 N N . PHE A 1 170 ? -4.238 -5.893 -8.403 1.00 89.38 170 PHE A N 1
ATOM 1396 C CA . PHE A 1 170 ? -5.584 -6.372 -8.740 1.00 89.38 170 PHE A CA 1
ATOM 1397 C C . PHE A 1 170 ? -6.138 -7.366 -7.716 1.00 89.38 170 PHE A C 1
ATOM 1399 O O . PHE A 1 170 ? -7.323 -7.298 -7.383 1.00 89.38 170 PHE A O 1
ATOM 1406 N N . ILE A 1 171 ? -5.306 -8.275 -7.202 1.00 86.94 171 ILE A N 1
ATOM 1407 C CA . ILE A 1 171 ? -5.706 -9.226 -6.159 1.00 86.94 171 ILE A CA 1
ATOM 1408 C C . ILE A 1 171 ? -6.104 -8.473 -4.888 1.00 86.94 171 ILE A C 1
ATOM 1410 O O . ILE A 1 171 ? -7.190 -8.726 -4.362 1.00 86.94 171 ILE A O 1
ATOM 1414 N N . PHE A 1 172 ? -5.288 -7.510 -4.447 1.00 90.75 172 PHE A N 1
ATOM 1415 C CA . PHE A 1 172 ? -5.587 -6.638 -3.310 1.00 90.75 172 PHE A CA 1
ATOM 1416 C C . PHE A 1 172 ? -6.958 -5.961 -3.472 1.00 90.75 172 PHE A C 1
ATOM 1418 O O . PHE A 1 172 ? -7.837 -6.124 -2.624 1.00 90.75 172 PHE A O 1
ATOM 1425 N N . LEU A 1 173 ? -7.181 -5.268 -4.596 1.00 92.12 173 LEU A N 1
ATOM 1426 C CA . LEU A 1 173 ? -8.442 -4.562 -4.857 1.00 92.12 173 LEU A CA 1
ATOM 1427 C C . LEU A 1 173 ? -9.632 -5.520 -4.879 1.00 92.12 173 LEU A C 1
ATOM 1429 O O . LEU A 1 173 ? -10.724 -5.192 -4.415 1.00 92.12 173 LEU A O 1
ATOM 1433 N N . SER A 1 174 ? -9.424 -6.722 -5.413 1.00 88.62 174 SER A N 1
ATOM 1434 C CA . SER A 1 174 ? -10.457 -7.742 -5.474 1.00 88.62 174 SER A CA 1
ATOM 1435 C C . SER A 1 174 ? -10.818 -8.289 -4.093 1.00 88.62 174 SER A C 1
ATOM 1437 O O . SER A 1 174 ? -11.994 -8.548 -3.848 1.00 88.62 174 SER A O 1
ATOM 1439 N N . LEU A 1 175 ? -9.848 -8.488 -3.196 1.00 87.69 175 LEU A N 1
ATOM 1440 C CA . LEU A 1 175 ? -10.102 -8.890 -1.808 1.00 87.69 175 LEU A CA 1
ATOM 1441 C C . LEU A 1 175 ? -10.818 -7.773 -1.038 1.00 87.69 175 LEU A C 1
ATOM 1443 O O . LEU A 1 175 ? -11.829 -8.024 -0.388 1.00 87.69 175 LEU A O 1
ATOM 1447 N N . GLN A 1 176 ? -10.365 -6.527 -1.194 1.00 89.88 176 GLN A N 1
ATOM 1448 C CA . GLN A 1 176 ? -10.989 -5.373 -0.549 1.00 89.88 176 GLN A CA 1
ATOM 1449 C C . GLN A 1 176 ? -12.444 -5.166 -1.004 1.00 89.88 176 GLN A C 1
ATOM 1451 O O . GLN A 1 176 ? -13.320 -4.835 -0.204 1.00 89.88 176 GLN A O 1
ATOM 1456 N N . ASN A 1 177 ? -12.730 -5.399 -2.287 1.00 91.00 177 ASN A N 1
ATOM 1457 C CA . ASN A 1 177 ? -14.087 -5.319 -2.819 1.00 91.00 177 ASN A CA 1
ATOM 1458 C C . ASN A 1 177 ? -15.019 -6.406 -2.251 1.00 91.00 177 ASN A C 1
ATOM 1460 O O . ASN A 1 177 ? -16.207 -6.144 -2.046 1.00 91.00 177 ASN A O 1
ATOM 1464 N N . ASP A 1 178 ? -14.509 -7.611 -1.980 1.00 88.56 178 ASP A N 1
ATOM 1465 C CA . ASP A 1 178 ? -15.306 -8.658 -1.331 1.00 88.56 178 ASP A CA 1
ATOM 1466 C C . ASP A 1 178 ? -15.711 -8.220 0.085 1.00 88.56 178 ASP A C 1
ATOM 1468 O O . ASP A 1 178 ? -16.887 -8.333 0.439 1.00 88.56 178 ASP A O 1
ATOM 1472 N N . GLU A 1 179 ? -14.791 -7.626 0.851 1.00 86.88 179 GLU A N 1
ATOM 1473 C CA . GLU A 1 179 ? -15.085 -7.075 2.181 1.00 86.88 179 GLU A CA 1
ATOM 1474 C C . GLU A 1 179 ? -16.138 -5.963 2.109 1.00 86.88 179 GLU A C 1
ATOM 1476 O O . GLU A 1 179 ? -17.113 -5.983 2.861 1.00 86.88 179 GLU A O 1
ATOM 1481 N N . TYR A 1 180 ? -16.033 -5.046 1.141 1.00 89.69 180 TYR A N 1
ATOM 1482 C CA . TYR A 1 180 ? -17.068 -4.033 0.913 1.00 89.69 180 TYR A CA 1
ATOM 1483 C C . TYR A 1 180 ? -18.439 -4.640 0.655 1.00 89.69 180 TYR A C 1
ATOM 1485 O O . TYR A 1 180 ? -19.429 -4.156 1.202 1.00 89.69 180 TYR A O 1
ATOM 1493 N N . SER A 1 181 ? -18.513 -5.710 -0.138 1.00 88.38 181 SER A N 1
ATOM 1494 C CA . SER A 1 181 ? -19.785 -6.353 -0.466 1.00 88.38 181 SER A CA 1
ATOM 1495 C C . SER A 1 181 ? -20.502 -6.931 0.761 1.00 88.38 181 SER A C 1
ATOM 1497 O O . SER A 1 181 ? -21.733 -6.944 0.790 1.00 88.38 181 SER A O 1
ATOM 1499 N N . LEU A 1 182 ? -19.754 -7.348 1.790 1.00 85.31 182 LEU A N 1
ATOM 1500 C CA . LEU A 1 182 ? -20.303 -7.913 3.025 1.00 85.31 182 LEU A CA 1
ATOM 1501 C C . LEU A 1 182 ? -20.926 -6.851 3.932 1.00 85.31 182 LEU A C 1
ATOM 1503 O O . LEU A 1 182 ? -21.916 -7.126 4.609 1.00 85.31 182 LEU A O 1
ATOM 1507 N N . ILE A 1 183 ? -20.366 -5.639 3.942 1.00 85.69 183 ILE A N 1
ATOM 1508 C CA . ILE A 1 183 ? -20.758 -4.592 4.894 1.00 85.69 183 ILE A CA 1
ATOM 1509 C C . ILE A 1 183 ? -21.439 -3.376 4.249 1.00 85.69 183 ILE A C 1
ATOM 1511 O O . ILE A 1 183 ? -21.802 -2.429 4.949 1.00 85.69 183 ILE A O 1
ATOM 1515 N N . LEU A 1 184 ? -21.651 -3.392 2.929 1.00 88.38 184 LEU A N 1
ATOM 1516 C CA . LEU A 1 184 ? -22.224 -2.272 2.175 1.00 88.38 184 LEU A CA 1
ATOM 1517 C C . LEU A 1 184 ? -23.577 -1.807 2.728 1.00 88.38 184 LEU A C 1
ATOM 1519 O O . LEU A 1 184 ? -23.841 -0.608 2.790 1.00 88.38 184 LEU A O 1
ATOM 1523 N N . SER A 1 185 ? -24.425 -2.730 3.189 1.00 85.88 185 SER A N 1
ATOM 1524 C CA . SER A 1 185 ? -25.741 -2.409 3.764 1.00 85.88 185 SER A CA 1
ATOM 1525 C C . SER A 1 185 ? -25.678 -1.564 5.040 1.00 85.88 185 SER A C 1
ATOM 1527 O O . SER A 1 185 ? -26.679 -0.967 5.432 1.00 85.88 185 SER A O 1
ATOM 1529 N N . TYR A 1 186 ? -24.521 -1.506 5.701 1.00 83.25 186 TYR A N 1
ATOM 1530 C CA . TYR A 1 186 ? -24.329 -0.804 6.967 1.00 83.25 186 TYR A CA 1
ATOM 1531 C C . TYR A 1 186 ? -23.738 0.602 6.799 1.00 83.25 186 TYR A C 1
ATOM 1533 O O . TYR A 1 186 ? -23.719 1.362 7.768 1.00 83.25 186 TYR A O 1
ATOM 1541 N N . VAL A 1 187 ? -23.311 0.978 5.586 1.00 83.38 187 VAL A N 1
ATOM 1542 C CA . VAL A 1 187 ? -22.544 2.212 5.332 1.00 83.38 187 VAL A CA 1
ATOM 1543 C C . VAL A 1 187 ? -23.254 3.487 5.804 1.00 83.38 187 VAL A C 1
ATOM 1545 O O . VAL A 1 187 ? -22.620 4.358 6.388 1.00 83.38 187 VAL A O 1
ATOM 1548 N N . ASN A 1 188 ? -24.576 3.571 5.626 1.00 82.69 188 ASN A N 1
ATOM 1549 C CA . ASN A 1 188 ? -25.373 4.745 6.008 1.00 82.69 188 ASN A CA 1
ATOM 1550 C C . ASN A 1 188 ? -25.900 4.689 7.448 1.00 82.69 188 ASN A C 1
ATOM 1552 O O . ASN A 1 188 ? -26.450 5.672 7.939 1.00 82.69 188 ASN A O 1
ATOM 1556 N N . ASN A 1 189 ? -25.768 3.543 8.115 1.00 81.19 189 ASN A N 1
ATOM 1557 C CA . ASN A 1 189 ? -26.365 3.319 9.429 1.00 81.19 189 ASN A CA 1
ATOM 1558 C C . ASN A 1 189 ? -25.364 3.569 10.563 1.00 81.19 189 ASN A C 1
ATOM 1560 O O . ASN A 1 189 ? -25.774 3.886 11.679 1.00 81.19 189 ASN A O 1
ATOM 1564 N N . TYR A 1 190 ? -24.061 3.439 10.286 1.00 82.81 190 TYR A N 1
ATOM 1565 C CA . TYR A 1 190 ? -23.026 3.476 11.314 1.00 82.81 190 TYR A CA 1
ATOM 1566 C C . TYR A 1 190 ? -21.801 4.266 10.863 1.00 82.81 190 TYR A C 1
ATOM 1568 O O . TYR A 1 190 ? -21.148 3.934 9.874 1.00 82.81 190 TYR A O 1
ATOM 1576 N N . TRP A 1 191 ? -21.435 5.270 11.662 1.00 85.88 191 TRP A N 1
ATOM 1577 C CA . TRP A 1 191 ? -20.245 6.092 11.433 1.00 85.88 191 TRP A CA 1
ATOM 1578 C C . TRP A 1 191 ? -18.966 5.258 11.338 1.00 85.88 191 TRP A C 1
ATOM 1580 O O . TRP A 1 191 ? -18.125 5.523 10.489 1.00 85.88 191 TRP A O 1
ATOM 1590 N N . MET A 1 192 ? -18.836 4.216 12.164 1.00 85.69 192 MET A N 1
ATOM 1591 C CA . MET A 1 192 ? -17.671 3.328 12.152 1.00 85.69 192 MET A CA 1
ATOM 1592 C C . MET A 1 192 ? -17.521 2.597 10.810 1.00 85.69 192 MET A C 1
ATOM 1594 O O . MET A 1 192 ? -16.423 2.543 10.263 1.00 85.69 192 MET A O 1
ATOM 1598 N N . THR A 1 193 ? -18.628 2.116 10.232 1.00 87.12 193 THR A N 1
ATOM 1599 C CA . THR A 1 193 ? -18.633 1.520 8.889 1.00 87.12 193 THR A CA 1
ATOM 1600 C C . THR A 1 193 ? -18.265 2.557 7.831 1.00 87.12 193 THR A C 1
ATOM 1602 O O . THR A 1 193 ? -17.433 2.277 6.977 1.00 87.12 193 THR A O 1
ATOM 1605 N N . LEU A 1 194 ? -18.808 3.775 7.895 1.00 89.06 194 LEU A N 1
ATOM 1606 C CA . LEU A 1 194 ? -18.433 4.837 6.957 1.00 89.06 194 LEU A CA 1
ATOM 1607 C C . LEU A 1 194 ? -16.925 5.140 6.999 1.00 89.06 194 LEU A C 1
ATOM 1609 O O . LEU A 1 194 ? -16.279 5.190 5.955 1.00 89.06 194 LEU A O 1
ATOM 1613 N N . TYR A 1 195 ? -16.348 5.296 8.193 1.00 90.00 195 TYR A N 1
ATOM 1614 C CA . TYR A 1 195 ? -14.908 5.517 8.338 1.00 90.00 195 TYR A CA 1
ATOM 1615 C C . TYR A 1 195 ? -14.083 4.324 7.857 1.00 90.00 195 TYR A C 1
ATOM 1617 O O . TYR A 1 195 ? -13.020 4.533 7.281 1.00 90.00 195 TYR A O 1
ATOM 1625 N N . PHE A 1 196 ? -14.569 3.094 8.042 1.00 89.94 196 PHE A N 1
ATOM 1626 C CA . PHE A 1 196 ? -13.934 1.913 7.467 1.00 89.94 196 PHE A CA 1
ATOM 1627 C C . PHE A 1 196 ? -13.815 2.028 5.939 1.00 89.94 196 PHE A C 1
ATOM 1629 O O . PHE A 1 196 ? -12.713 1.888 5.410 1.00 89.94 196 PHE A O 1
ATOM 1636 N N . PHE A 1 197 ? -14.914 2.347 5.242 1.00 92.00 197 PHE A N 1
ATOM 1637 C CA . PHE A 1 197 ? -14.918 2.544 3.785 1.00 92.00 197 PHE A CA 1
ATOM 1638 C C . PHE A 1 197 ? -13.992 3.684 3.352 1.00 92.00 197 PHE A C 1
ATOM 1640 O O . PHE A 1 197 ? -13.293 3.558 2.351 1.00 92.00 197 PHE A O 1
ATOM 1647 N N . ILE A 1 198 ? -13.961 4.789 4.102 1.00 93.75 198 ILE A N 1
ATOM 1648 C CA . ILE A 1 198 ? -13.069 5.915 3.801 1.00 93.75 198 ILE A CA 1
ATOM 1649 C C . ILE A 1 198 ? -11.604 5.495 3.948 1.00 93.75 198 ILE A C 1
ATOM 1651 O O . ILE A 1 198 ? -10.817 5.711 3.034 1.00 93.75 198 ILE A O 1
ATOM 1655 N N . LEU A 1 199 ? -11.235 4.880 5.072 1.00 94.75 199 LEU A N 1
ATOM 1656 C CA . LEU A 1 199 ? -9.852 4.504 5.365 1.00 94.75 199 LEU A CA 1
ATOM 1657 C C . LEU A 1 199 ? -9.317 3.463 4.387 1.00 94.75 199 LEU A C 1
ATOM 1659 O O . LEU A 1 199 ? -8.266 3.664 3.781 1.00 94.75 199 LEU A O 1
ATOM 1663 N N . THR A 1 200 ? -10.053 2.370 4.204 1.00 94.12 200 THR A N 1
ATOM 1664 C CA . THR A 1 200 ? -9.644 1.294 3.294 1.00 94.12 200 THR A CA 1
ATOM 1665 C C . THR A 1 200 ? -9.780 1.696 1.825 1.00 94.12 200 THR A C 1
ATOM 1667 O O . THR A 1 200 ? -8.980 1.264 0.995 1.00 94.12 200 THR A O 1
ATOM 1670 N N . GLY A 1 201 ? -10.715 2.591 1.490 1.00 95.69 201 GLY A N 1
ATOM 1671 C CA . GLY A 1 201 ? -10.863 3.160 0.151 1.00 95.69 201 GLY A CA 1
ATOM 1672 C C . GLY A 1 201 ? -9.712 4.092 -0.215 1.00 95.69 201 GLY A C 1
ATOM 1673 O O . GLY A 1 201 ? -9.117 3.938 -1.280 1.00 95.69 201 GLY A O 1
ATOM 1674 N N . LEU A 1 202 ? -9.342 5.005 0.688 1.00 96.94 202 LEU A N 1
ATOM 1675 C CA . LEU A 1 202 ? -8.154 5.850 0.531 1.00 96.94 202 LEU A CA 1
ATOM 1676 C C . LEU A 1 202 ? -6.886 5.005 0.439 1.00 96.94 202 LEU A C 1
ATOM 1678 O O . LEU A 1 202 ? -6.059 5.241 -0.436 1.00 96.94 202 LEU A O 1
ATOM 1682 N N . HIS A 1 203 ? -6.761 3.979 1.280 1.00 96.69 203 HIS A N 1
ATOM 1683 C CA . HIS A 1 203 ? -5.646 3.044 1.207 1.00 96.69 203 HIS A CA 1
ATOM 1684 C C . HIS A 1 203 ? -5.607 2.288 -0.130 1.00 96.69 203 HIS A C 1
ATOM 1686 O O . HIS A 1 203 ? -4.544 2.135 -0.717 1.00 96.69 203 HIS A O 1
ATOM 1692 N N . SER A 1 204 ? -6.759 1.900 -0.681 1.00 96.75 204 SER A N 1
ATOM 1693 C CA . SER A 1 204 ? -6.822 1.246 -1.995 1.00 96.75 204 SER A CA 1
ATOM 1694 C C . SER A 1 204 ? -6.346 2.151 -3.131 1.00 96.75 204 SER A C 1
ATOM 1696 O O . SER A 1 204 ? -5.629 1.700 -4.024 1.00 96.75 204 SER A O 1
ATOM 1698 N N . LEU A 1 205 ? -6.712 3.436 -3.094 1.00 96.25 205 LEU A N 1
ATOM 1699 C CA . LEU A 1 205 ? -6.195 4.430 -4.040 1.00 96.25 205 LEU A CA 1
ATOM 1700 C C . LEU A 1 205 ? -4.688 4.634 -3.867 1.00 96.25 205 LEU A C 1
ATOM 1702 O O . LEU A 1 205 ? -3.967 4.727 -4.857 1.00 96.25 205 LEU A O 1
ATOM 1706 N N . HIS A 1 206 ? -4.219 4.651 -2.623 1.00 96.12 206 HIS A N 1
ATOM 1707 C CA . HIS A 1 206 ? -2.809 4.772 -2.276 1.00 96.12 206 HIS A CA 1
ATOM 1708 C C . HIS A 1 206 ? -1.975 3.582 -2.799 1.00 96.12 206 HIS A C 1
ATOM 1710 O O . HIS A 1 206 ? -0.945 3.801 -3.431 1.00 96.12 206 HIS A O 1
ATOM 1716 N N . VAL A 1 207 ? -2.459 2.336 -2.676 1.00 96.19 207 VAL A N 1
ATOM 1717 C CA . VAL A 1 207 ? -1.839 1.141 -3.298 1.00 96.19 207 VAL A CA 1
ATOM 1718 C C . VAL A 1 207 ? -1.721 1.310 -4.818 1.00 96.19 207 VAL A C 1
ATOM 1720 O O . VAL A 1 207 ? -0.668 1.045 -5.398 1.00 96.19 207 VAL A O 1
ATOM 1723 N N . CYS A 1 208 ? -2.785 1.787 -5.477 1.00 95.56 208 CYS A N 1
ATOM 1724 C CA . CYS A 1 208 ? -2.772 2.019 -6.925 1.00 95.56 208 CYS A CA 1
ATOM 1725 C C . CYS A 1 208 ? -1.741 3.084 -7.321 1.00 95.56 208 CYS A C 1
ATOM 1727 O O . CYS A 1 208 ? -0.994 2.884 -8.277 1.00 95.56 208 CYS A O 1
ATOM 1729 N N . ALA A 1 209 ? -1.684 4.198 -6.585 1.00 94.44 209 ALA A N 1
ATOM 1730 C CA . ALA A 1 209 ? -0.703 5.255 -6.808 1.00 94.44 209 ALA A CA 1
ATOM 1731 C C . ALA A 1 209 ? 0.731 4.737 -6.627 1.00 94.44 209 ALA A C 1
ATOM 1733 O O . ALA A 1 209 ? 1.579 5.000 -7.476 1.00 94.44 209 ALA A O 1
ATOM 1734 N N . GLY A 1 210 ? 0.982 3.929 -5.592 1.00 93.56 210 GLY A N 1
ATOM 1735 C CA . GLY A 1 210 ? 2.285 3.307 -5.360 1.00 93.56 210 GLY A CA 1
ATOM 1736 C C . GLY A 1 210 ? 2.711 2.398 -6.509 1.00 93.56 210 GLY A C 1
ATOM 1737 O O . GLY A 1 210 ? 3.827 2.525 -7.008 1.00 93.56 210 GLY A O 1
ATOM 1738 N N . GLY A 1 211 ? 1.805 1.544 -6.996 1.00 93.06 211 GLY A N 1
ATOM 1739 C CA . GLY A 1 211 ? 2.071 0.699 -8.163 1.00 93.06 211 GLY A CA 1
ATOM 1740 C C . GLY A 1 211 ? 2.385 1.523 -9.413 1.00 93.06 211 GLY A C 1
ATOM 1741 O O . GLY A 1 211 ? 3.359 1.249 -10.108 1.00 93.06 211 GLY A O 1
ATOM 1742 N N . ILE A 1 212 ? 1.617 2.587 -9.665 1.00 92.31 212 ILE A N 1
ATOM 1743 C CA . ILE A 1 212 ? 1.861 3.512 -10.781 1.00 92.31 212 ILE A CA 1
ATOM 1744 C C . ILE A 1 212 ? 3.234 4.184 -10.654 1.00 92.31 212 ILE A C 1
ATOM 1746 O O . ILE A 1 212 ? 3.953 4.267 -11.645 1.00 92.31 212 ILE A O 1
ATOM 1750 N N . PHE A 1 213 ? 3.625 4.641 -9.464 1.00 90.25 213 PHE A N 1
ATOM 1751 C CA . PHE A 1 213 ? 4.929 5.271 -9.254 1.00 90.25 213 PHE A CA 1
ATOM 1752 C C . PHE A 1 213 ? 6.092 4.315 -9.513 1.00 90.25 213 PHE A C 1
ATOM 1754 O O . PHE A 1 213 ? 7.053 4.716 -10.167 1.00 90.25 213 PHE A O 1
ATOM 1761 N N . VAL A 1 214 ? 5.992 3.055 -9.081 1.00 89.19 214 VAL A N 1
ATOM 1762 C CA . VAL A 1 214 ? 7.020 2.041 -9.363 1.00 89.19 214 VAL A CA 1
ATOM 1763 C C . VAL A 1 214 ? 7.120 1.759 -10.864 1.00 89.19 214 VAL A C 1
ATOM 1765 O O . VAL A 1 214 ? 8.227 1.690 -11.397 1.00 89.19 214 VAL A O 1
ATOM 1768 N N . LEU A 1 215 ? 5.990 1.655 -11.570 1.00 87.38 215 LEU A N 1
ATOM 1769 C CA . LEU A 1 215 ? 5.977 1.455 -13.025 1.00 87.38 215 LEU A CA 1
ATOM 1770 C C . LEU A 1 215 ? 6.582 2.643 -13.777 1.00 87.38 215 LEU A C 1
ATOM 1772 O O . LEU A 1 215 ? 7.387 2.455 -14.683 1.00 87.38 215 LEU A O 1
ATOM 1776 N N . ILE A 1 216 ? 6.212 3.866 -13.388 1.00 85.00 216 ILE A N 1
ATOM 1777 C CA . ILE A 1 216 ? 6.753 5.098 -13.970 1.00 85.00 216 ILE A CA 1
ATOM 1778 C C . ILE A 1 216 ? 8.269 5.146 -13.781 1.00 85.00 216 ILE A C 1
ATOM 1780 O O . ILE A 1 216 ? 8.992 5.383 -14.746 1.00 85.00 216 ILE A O 1
ATOM 1784 N N . GLN A 1 217 ? 8.746 4.897 -12.560 1.00 81.44 217 GLN A N 1
ATOM 1785 C CA . GLN A 1 217 ? 10.175 4.872 -12.271 1.00 81.44 217 GLN A CA 1
ATOM 1786 C C . GLN A 1 217 ? 10.881 3.817 -13.125 1.00 81.44 217 GLN A C 1
ATOM 1788 O O . GLN A 1 217 ? 11.844 4.129 -13.810 1.00 81.44 217 GLN A O 1
ATOM 1793 N N . SER A 1 218 ? 10.375 2.588 -13.157 1.00 79.62 218 SER A N 1
ATOM 1794 C CA . SER A 1 218 ? 11.016 1.502 -13.909 1.00 79.62 218 SER A CA 1
ATOM 1795 C C . SER A 1 218 ? 11.100 1.822 -15.408 1.00 79.62 218 SER A C 1
ATOM 1797 O O . SER A 1 218 ? 12.168 1.709 -16.004 1.00 79.62 218 SER A O 1
ATOM 1799 N N . TYR A 1 219 ? 10.020 2.354 -15.993 1.00 76.56 219 TYR A N 1
ATOM 1800 C CA . TYR A 1 219 ? 9.968 2.729 -17.408 1.00 76.56 219 TYR A CA 1
ATOM 1801 C C . TYR A 1 219 ? 10.949 3.853 -17.785 1.00 76.56 219 TYR A C 1
ATOM 1803 O O . TYR A 1 219 ? 11.572 3.806 -18.845 1.00 76.56 219 TYR A O 1
ATOM 1811 N N . PHE A 1 220 ? 11.100 4.882 -16.943 1.00 70.50 220 PHE A N 1
ATOM 1812 C CA . PHE A 1 220 ? 12.014 5.991 -17.244 1.00 70.50 220 PHE A CA 1
ATOM 1813 C C . PHE A 1 220 ? 13.493 5.610 -17.090 1.00 70.50 220 PHE A C 1
ATOM 1815 O O . PHE A 1 220 ? 14.333 6.169 -17.794 1.00 70.50 220 PHE A O 1
ATOM 1822 N N . TYR A 1 221 ? 13.824 4.644 -16.229 1.00 65.62 221 TYR A N 1
ATOM 1823 C CA . TYR A 1 221 ? 15.214 4.247 -15.992 1.00 65.62 221 TYR A CA 1
ATOM 1824 C C . TYR A 1 221 ? 15.772 3.285 -17.058 1.00 65.62 221 TYR A C 1
ATOM 1826 O O . TYR A 1 221 ? 16.981 3.300 -17.303 1.00 65.62 221 TYR A O 1
ATOM 1834 N N . GLU A 1 222 ? 14.926 2.501 -17.737 1.00 59.50 222 GLU A N 1
ATOM 1835 C CA . GLU A 1 222 ? 15.346 1.620 -18.845 1.00 59.50 222 GLU A CA 1
ATOM 1836 C C . GLU A 1 222 ? 15.837 2.403 -20.085 1.00 59.50 222 GLU A C 1
ATOM 1838 O O . GLU A 1 222 ? 16.613 1.887 -20.888 1.00 59.50 222 GLU A O 1
ATOM 1843 N N . GLY A 1 223 ? 15.415 3.664 -20.253 1.00 52.94 223 GLY A N 1
ATOM 1844 C CA . GLY A 1 223 ? 15.539 4.383 -21.525 1.00 52.94 223 GLY A CA 1
ATOM 1845 C C . GLY A 1 223 ? 16.876 5.073 -21.817 1.00 52.94 223 GLY A C 1
ATOM 1846 O O . GLY A 1 223 ? 17.242 5.187 -22.989 1.00 52.94 223 GLY A O 1
ATOM 1847 N N . ASP A 1 224 ? 17.602 5.576 -20.812 1.00 52.16 224 ASP A N 1
ATOM 1848 C CA . ASP A 1 224 ? 18.765 6.437 -21.094 1.00 52.16 224 ASP A CA 1
ATOM 1849 C C . ASP A 1 224 ? 19.957 6.335 -20.133 1.00 52.16 224 ASP A C 1
ATOM 1851 O O . ASP A 1 224 ? 21.013 6.899 -20.427 1.00 52.16 224 ASP A O 1
ATOM 1855 N N . GLY A 1 225 ? 19.835 5.626 -19.005 1.00 51.06 225 GLY A N 1
ATOM 1856 C CA . GLY A 1 225 ? 20.892 5.537 -17.990 1.00 51.06 225 GLY A CA 1
ATOM 1857 C C . GLY A 1 225 ? 21.326 6.885 -17.383 1.00 51.06 225 GLY A C 1
ATOM 1858 O O . GLY A 1 225 ? 22.162 6.903 -16.483 1.00 51.06 225 GLY A O 1
ATOM 1859 N N . SER A 1 226 ? 20.785 8.004 -17.866 1.00 51.09 226 SER A N 1
ATOM 1860 C CA . SER A 1 226 ? 21.152 9.372 -17.517 1.00 51.09 226 SER A CA 1
ATOM 1861 C C . SER A 1 226 ? 20.307 9.891 -16.363 1.00 51.09 226 SER A C 1
ATOM 1863 O O . SER A 1 226 ? 20.804 10.667 -15.558 1.00 51.09 226 SER A O 1
ATOM 1865 N N . GLN A 1 227 ? 19.081 9.381 -16.218 1.00 52.34 227 GLN A N 1
ATOM 1866 C CA . GLN A 1 227 ? 18.229 9.616 -15.048 1.00 52.34 227 GLN A CA 1
ATOM 1867 C C . GLN A 1 227 ? 18.431 8.564 -13.950 1.00 52.34 227 GLN A C 1
ATOM 1869 O O . GLN A 1 227 ? 17.576 8.392 -13.092 1.00 52.34 227 GLN A O 1
ATOM 1874 N N . ARG A 1 228 ? 19.566 7.846 -13.973 1.00 53.25 228 ARG A N 1
ATOM 1875 C CA . ARG A 1 228 ? 19.920 6.849 -12.949 1.00 53.25 228 ARG A CA 1
ATOM 1876 C C . ARG A 1 228 ? 20.094 7.434 -11.562 1.00 53.25 228 ARG A C 1
ATOM 1878 O O . ARG A 1 228 ? 20.046 6.678 -10.592 1.00 53.25 228 ARG A O 1
ATOM 1885 N N . ASP A 1 229 ? 20.310 8.739 -11.472 1.00 51.91 229 ASP A N 1
ATOM 1886 C CA . ASP A 1 229 ? 20.376 9.387 -10.184 1.00 51.91 229 ASP A CA 1
ATOM 1887 C C . ASP A 1 229 ? 19.029 9.182 -9.492 1.00 51.91 229 ASP A C 1
ATOM 1889 O O . ASP A 1 229 ? 17.964 9.457 -10.032 1.00 51.91 229 ASP A O 1
ATOM 1893 N N . GLU A 1 230 ? 19.144 8.554 -8.333 1.00 54.22 230 GLU A N 1
ATOM 1894 C CA . GLU A 1 230 ? 18.329 8.413 -7.127 1.00 54.22 230 GLU A CA 1
ATOM 1895 C C . GLU A 1 230 ? 17.189 9.435 -6.867 1.00 54.22 230 GLU A C 1
ATOM 1897 O O . GLU A 1 230 ? 16.681 9.506 -5.761 1.00 54.22 230 GLU A O 1
ATOM 1902 N N . GLU A 1 231 ? 16.770 10.270 -7.814 1.00 56.91 231 GLU A N 1
ATOM 1903 C CA . GLU A 1 231 ? 15.844 11.392 -7.641 1.00 56.91 231 GLU A CA 1
ATOM 1904 C C . GLU A 1 231 ? 14.443 10.980 -7.189 1.00 56.91 231 GLU A C 1
ATOM 1906 O O . GLU A 1 231 ? 13.771 11.741 -6.488 1.00 56.91 231 GLU A O 1
ATOM 1911 N N . PHE A 1 232 ? 13.989 9.788 -7.571 1.00 62.50 232 PHE A N 1
ATOM 1912 C CA . PHE A 1 232 ? 12.644 9.322 -7.272 1.00 62.50 232 PHE A CA 1
ATOM 1913 C C . PHE A 1 232 ? 12.687 7.880 -6.780 1.00 62.50 232 PHE A C 1
ATOM 1915 O O . PHE A 1 232 ? 12.743 6.960 -7.582 1.00 62.50 232 PHE A O 1
ATOM 1922 N N . ASN A 1 233 ? 12.663 7.672 -5.461 1.00 72.62 233 ASN A N 1
ATOM 1923 C CA . ASN A 1 233 ? 12.538 6.335 -4.879 1.00 72.62 233 ASN A CA 1
ATOM 1924 C C . ASN A 1 233 ? 11.061 6.025 -4.584 1.00 72.62 233 ASN A C 1
ATOM 1926 O O . ASN A 1 233 ? 10.569 6.236 -3.470 1.00 72.62 233 ASN A O 1
ATOM 1930 N N . ALA A 1 234 ? 10.345 5.511 -5.590 1.00 83.81 234 ALA A N 1
ATOM 1931 C CA . ALA A 1 234 ? 8.964 5.040 -5.460 1.00 83.81 234 ALA A CA 1
ATOM 1932 C C . ALA A 1 234 ? 8.813 3.935 -4.402 1.00 83.81 234 ALA A C 1
ATOM 1934 O O . ALA A 1 234 ? 7.724 3.760 -3.852 1.00 83.81 234 ALA A O 1
ATOM 1935 N N . GLY A 1 235 ? 9.900 3.230 -4.067 1.00 83.94 235 GLY A N 1
ATOM 1936 C CA . GLY A 1 235 ? 9.929 2.214 -3.017 1.00 83.94 235 GLY A CA 1
ATOM 1937 C C . GLY A 1 235 ? 9.519 2.757 -1.664 1.00 83.94 235 GLY A C 1
ATOM 1938 O O . GLY A 1 235 ? 8.756 2.117 -0.953 1.00 83.94 235 GLY A O 1
ATOM 1939 N N . VAL A 1 236 ? 9.919 3.983 -1.329 1.00 85.31 236 VAL A N 1
ATOM 1940 C CA . VAL A 1 236 ? 9.548 4.588 -0.042 1.00 85.31 236 VAL A CA 1
ATOM 1941 C C . VAL A 1 236 ? 8.042 4.796 0.044 1.00 85.31 236 VAL A C 1
ATOM 1943 O O . VAL A 1 236 ? 7.442 4.546 1.088 1.00 85.31 236 VAL A O 1
ATOM 1946 N N . TYR A 1 237 ? 7.419 5.226 -1.053 1.00 90.06 237 TYR A N 1
ATOM 1947 C CA . TYR A 1 237 ? 5.971 5.385 -1.102 1.00 90.06 237 TYR A CA 1
ATOM 1948 C C . TYR A 1 237 ? 5.265 4.036 -1.030 1.00 90.06 237 TYR A C 1
ATOM 1950 O O . TYR A 1 237 ? 4.297 3.904 -0.292 1.00 90.06 237 TYR A O 1
ATOM 1958 N N . TRP A 1 238 ? 5.781 3.010 -1.711 1.00 91.62 238 TRP A N 1
ATOM 1959 C CA . TRP A 1 238 ? 5.248 1.656 -1.578 1.00 91.62 238 TRP A CA 1
ATOM 1960 C C . TRP A 1 238 ? 5.367 1.121 -0.143 1.00 91.62 238 TRP A C 1
ATOM 1962 O O . TRP A 1 238 ? 4.400 0.616 0.407 1.00 91.62 238 TRP A O 1
ATOM 1972 N N . HIS A 1 239 ? 6.502 1.285 0.533 1.00 89.44 239 HIS A N 1
ATOM 1973 C CA . HIS A 1 239 ? 6.632 0.842 1.926 1.00 89.44 239 HIS A CA 1
ATOM 1974 C C . HIS A 1 239 ? 5.826 1.710 2.901 1.00 89.44 239 HIS A C 1
ATOM 1976 O O . HIS A 1 239 ? 5.427 1.244 3.969 1.00 89.44 239 HIS A O 1
ATOM 1982 N N . PHE A 1 240 ? 5.500 2.949 2.525 1.00 92.12 240 PHE A N 1
ATOM 1983 C CA . PHE A 1 240 ? 4.517 3.749 3.247 1.00 92.12 240 PHE A CA 1
ATOM 1984 C C . PHE A 1 240 ? 3.095 3.165 3.135 1.00 92.12 240 PHE A C 1
ATOM 1986 O O . PHE A 1 240 ? 2.376 3.176 4.140 1.00 92.12 240 PHE A O 1
ATOM 1993 N N . VAL A 1 241 ? 2.728 2.543 2.002 1.00 93.88 241 VAL A N 1
ATOM 1994 C CA . VAL A 1 241 ? 1.484 1.754 1.870 1.00 93.88 241 VAL A CA 1
ATOM 1995 C C . VAL A 1 241 ? 1.400 0.732 3.006 1.00 93.88 241 VAL A C 1
ATOM 1997 O O . VAL A 1 241 ? 0.411 0.705 3.740 1.00 93.88 241 VAL A O 1
ATOM 2000 N N . GLU A 1 242 ? 2.451 -0.061 3.222 1.00 89.50 242 GLU A N 1
ATOM 2001 C CA . GLU A 1 242 ? 2.473 -1.069 4.289 1.00 89.50 242 GLU A CA 1
ATOM 2002 C C . GLU A 1 242 ? 2.332 -0.455 5.683 1.00 89.50 242 GLU A C 1
ATOM 2004 O O . GLU A 1 242 ? 1.571 -0.966 6.501 1.00 89.50 242 GLU A O 1
ATOM 2009 N N . MET A 1 243 ? 3.011 0.661 5.963 1.00 90.81 243 MET A N 1
ATOM 2010 C CA . MET A 1 243 ? 2.922 1.315 7.273 1.00 90.81 243 MET A CA 1
ATOM 2011 C C . MET A 1 243 ? 1.497 1.770 7.595 1.00 90.81 243 MET A C 1
ATOM 2013 O O 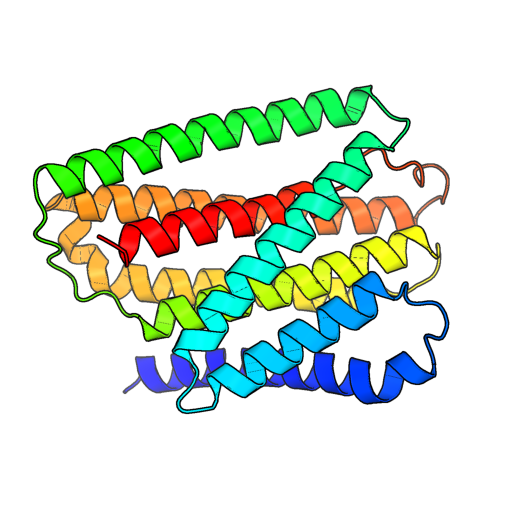. MET A 1 243 ? 1.032 1.611 8.729 1.00 90.81 243 MET A O 1
ATOM 2017 N N . ILE A 1 244 ? 0.777 2.287 6.596 1.00 94.38 244 ILE A N 1
ATOM 2018 C CA . ILE A 1 244 ? -0.644 2.600 6.742 1.00 94.38 244 ILE A CA 1
ATOM 2019 C C . ILE A 1 244 ? -1.455 1.322 6.953 1.00 94.38 244 ILE A C 1
ATOM 2021 O O . ILE A 1 244 ? -2.294 1.289 7.852 1.00 94.38 244 ILE A O 1
ATOM 2025 N N . TRP A 1 245 ? -1.194 0.256 6.195 1.00 92.62 245 TRP A N 1
ATOM 2026 C CA . TRP A 1 245 ? -1.912 -1.010 6.356 1.00 92.62 245 TRP A CA 1
ATOM 2027 C C . TRP A 1 245 ? -1.735 -1.629 7.748 1.00 92.62 245 TRP A C 1
ATOM 2029 O O . TRP A 1 245 ? -2.705 -2.111 8.339 1.00 92.62 245 TRP A O 1
ATOM 2039 N N . ILE A 1 246 ? -0.529 -1.562 8.316 1.00 88.62 246 ILE A N 1
ATOM 2040 C CA . ILE A 1 246 ? -0.248 -1.995 9.690 1.00 88.62 246 ILE A CA 1
ATOM 2041 C C . ILE A 1 246 ? -1.083 -1.178 10.674 1.00 88.62 246 ILE A C 1
ATOM 2043 O O . ILE A 1 246 ? -1.779 -1.753 11.511 1.00 88.62 246 ILE A O 1
ATOM 2047 N N . ALA A 1 247 ? -1.074 0.152 10.548 1.00 90.31 247 ALA A N 1
ATOM 2048 C CA . ALA A 1 247 ? -1.862 1.025 11.413 1.00 90.31 247 ALA A CA 1
ATOM 2049 C C . ALA A 1 247 ? -3.370 0.733 11.310 1.00 90.31 247 ALA A C 1
ATOM 2051 O O . ALA A 1 247 ? -4.054 0.667 12.333 1.00 90.31 247 ALA A O 1
ATOM 2052 N N . LEU A 1 248 ? -3.886 0.504 10.097 1.00 90.44 248 LEU A N 1
ATOM 2053 C CA . LEU A 1 248 ? -5.283 0.130 9.871 1.00 90.44 248 LEU A CA 1
ATOM 2054 C C . LEU A 1 248 ? -5.608 -1.224 10.500 1.00 90.44 248 LEU A C 1
ATOM 2056 O O . LEU A 1 248 ? -6.560 -1.324 11.267 1.00 90.44 248 LEU A O 1
ATOM 2060 N N . THR A 1 249 ? -4.804 -2.251 10.238 1.00 85.88 249 THR A N 1
ATOM 2061 C CA . THR A 1 249 ? -5.021 -3.599 10.779 1.00 85.88 249 THR A CA 1
ATOM 2062 C C . THR A 1 249 ? -4.997 -3.579 12.306 1.00 85.88 249 THR A C 1
ATOM 2064 O O . THR A 1 249 ? -5.889 -4.136 12.947 1.00 85.88 249 THR A O 1
ATOM 2067 N N . MET A 1 250 ? -4.048 -2.861 12.914 1.00 83.94 250 MET A N 1
ATOM 2068 C CA . MET A 1 250 ? -4.028 -2.673 14.365 1.00 83.94 250 MET A CA 1
ATOM 2069 C C . MET A 1 250 ? -5.296 -1.969 14.858 1.00 83.94 250 MET A C 1
ATOM 2071 O O . MET A 1 250 ? -5.942 -2.437 15.788 1.00 83.94 250 MET A O 1
ATOM 2075 N N . LEU A 1 251 ? -5.719 -0.885 14.215 1.00 85.12 251 LEU A N 1
ATOM 2076 C CA . LEU A 1 251 ? -6.912 -0.148 14.628 1.00 85.12 251 LEU A CA 1
ATOM 2077 C C . LEU A 1 251 ? -8.209 -0.976 14.521 1.00 85.12 251 LEU A C 1
ATOM 2079 O O . LEU A 1 251 ? -9.129 -0.820 15.334 1.00 85.12 251 LEU A O 1
ATOM 2083 N N . LEU A 1 252 ? -8.290 -1.851 13.517 1.00 81.50 252 LEU A N 1
ATOM 2084 C CA . LEU A 1 252 ? -9.436 -2.726 13.286 1.00 81.50 252 LEU A CA 1
ATOM 2085 C C . LEU A 1 252 ? -9.465 -3.906 14.269 1.00 81.50 252 LEU A C 1
ATOM 2087 O O . LEU A 1 252 ? -10.533 -4.203 14.800 1.00 81.50 252 LEU A O 1
ATOM 2091 N N . PHE A 1 253 ? -8.322 -4.525 14.587 1.00 75.38 253 PHE A N 1
ATOM 2092 C CA . PHE A 1 253 ? -8.282 -5.763 15.385 1.00 75.38 253 PHE A CA 1
ATOM 2093 C C . PHE A 1 253 ? -7.801 -5.625 16.840 1.00 75.38 253 PHE A C 1
ATOM 2095 O O . PHE A 1 253 ? -8.184 -6.451 17.662 1.00 75.38 253 PHE A O 1
ATOM 2102 N N . LEU A 1 254 ? -6.978 -4.630 17.187 1.00 63.47 254 LEU A N 1
ATOM 2103 C CA . LEU A 1 254 ? -6.329 -4.498 18.509 1.00 63.47 254 LEU A CA 1
ATOM 2104 C C . LEU A 1 254 ? -7.067 -3.573 19.501 1.00 63.47 254 LEU A C 1
ATOM 2106 O O . LEU A 1 254 ? -6.450 -3.072 20.440 1.00 63.47 254 LEU A O 1
ATOM 2110 N N . ALA A 1 255 ? -8.378 -3.363 19.351 1.00 52.59 255 ALA A N 1
ATOM 2111 C CA . ALA A 1 255 ? -9.181 -2.599 20.317 1.00 52.59 255 ALA A CA 1
ATOM 2112 C C . ALA A 1 255 ? -10.492 -3.297 20.680 1.00 52.59 255 ALA A C 1
ATOM 2114 O O . ALA A 1 255 ? -11.082 -3.949 19.784 1.00 52.59 255 ALA A O 1
#

Foldseek 3Di:
DVVVVVVVVLVVVLVVLLVVLVVCLVPPVVVCPPDPPLLNVLNVLLNVLVVCCVDPNVVVSLVSLVVSLVVLLVVLVVVVVPADAPPLCVVVVVVLVVVVVVLVVLLVVLLVQCVVPVDPPDDPPVVLLSVLSSLLSSLLSLLVVLVVDLLPDLDDCNVVSLVVNVVSLVSNVVSVVVVCVRCVVCCVPDPNNVSVCVLVVSLNVLSVVLSVLSVVVSVVSNPDVPPSRPSRSSSSSSSVSSVSSSSVVCSVPVD

pLDDT: mean 75.67, std 14.58, range [36.66, 97.44]

Organism: Theileria parva (NCBI:txid5875)

Sequence (255 aa):
MRNSAQSYLKYINIINIFETLYLFYSTGLDTLEYIDSTYKNFIIMYVNQYLLYGTTLKYLSVGEFFMNSLTIFINSIREIMTSTTMVMYAIFGMFIFSEILVFSTFIWGYFHLRLSNPILLAELNVEAYLQISDVLNTGSILVSIILHRVQESANFETDFFMEQLLLIGFIFLSLQNDEYSLILSYVNNYWMTLYFFILTGLHSLHVCAGGIFVLIQSYFYEGDGSQRDEEFNAGVYWHFVEMIWIALTMLLFLA

Secondary structure (DSSP, 8-state):
-HHHHHHHHHHHHHHHHHHHHHHHHHHHGGG-TTS-HHHHHHHHHHHHHHHHHTSTTHHHHHHHHHHHHHHHHHHHHHHHHH-S-HHHHHHHHHHHHHHHHHHHHHHHHHHHHHHH-----S---HHHHHHHHHHHHHHHHHHHHHHHHHHH-SS---HHHHHHHHHHHHHHHHHHHHHHHHHGGGTTT-HHHHHHHHHHHHHHHHHHHHHHHHHHHHHHHHTTSSS-SSS--HHHHHHHHHHHHHHHHHHHH--

InterPro domains:
  IPR000298 Cytochrome c oxidase subunit III-like [PF00510] (92-253)
  IPR000298 Cytochrome c oxidase subunit III-like [PS50253] (92-255)
  IPR013833 Cytochrome c oxidase, subunit III, 4-helical bundle [G3DSA:1.20.120.80] (81-254)
  IPR024791 Cytochrome c oxidase subunit III [PTHR11403] (44-254)
  IPR035973 Cytochrome c oxidase subunit III-like superfamily [SSF81452] (36-254)